Protein AF-A0AA95NAZ3-F1 (afdb_monomer_lite)

Secondary structure (DSSP, 8-state):
---------TTTTTTSHHHHHHHHHTT--S-HHHHHHHHHHHHHH-SSHHHHHHHHHHHHHHHHTS-THHHHHHHHHHHHHHHT--TTSSS----HHHHH-HHHHHHHHHHHHHHHTTTS-HHHHHHHHHHHHHHHT--HHHHHHHHHHHHHHHHHH--HHHHHHHHHHHHHHHHHTT--HHHHTTGGGG-SSS---------TT-STT-----------HHHHHHHHHHHHHHHGGGSS---

Structure (mmCIF, N/CA/C/O backbone):
data_AF-A0AA95NAZ3-F1
#
_entry.id   AF-A0AA95NAZ3-F1
#
loop_
_atom_site.group_PDB
_atom_site.id
_atom_site.type_symbol
_atom_site.label_atom_id
_atom_site.label_alt_id
_atom_site.label_comp_id
_atom_site.label_asym_id
_atom_site.label_entity_id
_atom_site.label_seq_id
_atom_site.pdbx_PDB_ins_code
_atom_site.Cartn_x
_atom_site.Cartn_y
_atom_site.Cartn_z
_atom_site.occupancy
_atom_site.B_iso_or_equiv
_atom_site.auth_seq_id
_atom_site.auth_comp_id
_atom_site.auth_asym_id
_atom_site.auth_atom_id
_atom_site.pdbx_PDB_model_num
ATOM 1 N N . MET A 1 1 ? -20.095 -27.741 -18.774 1.00 31.64 1 MET A N 1
ATOM 2 C CA . MET A 1 1 ? -19.383 -26.748 -19.605 1.00 31.64 1 MET A CA 1
ATOM 3 C C . MET A 1 1 ? -18.490 -25.936 -18.687 1.00 31.64 1 MET A C 1
ATOM 5 O O . MET A 1 1 ? -18.997 -25.237 -17.825 1.00 31.64 1 MET A O 1
ATOM 9 N N . VAL A 1 2 ? -17.178 -26.139 -18.786 1.00 31.22 2 VAL A N 1
ATOM 10 C CA . VAL A 1 2 ? -16.170 -25.442 -17.980 1.00 31.22 2 VAL A CA 1
ATOM 11 C C . VAL A 1 2 ? -15.849 -24.142 -18.704 1.00 31.22 2 VAL A C 1
ATOM 13 O O . VAL A 1 2 ? -15.163 -24.168 -19.723 1.00 31.22 2 VAL A O 1
ATOM 16 N N . THR A 1 3 ? -16.365 -23.014 -18.220 1.00 32.09 3 THR A N 1
ATOM 17 C CA . THR A 1 3 ? -15.834 -21.714 -18.631 1.00 32.09 3 THR A CA 1
ATOM 18 C C . THR A 1 3 ? -14.459 -21.601 -18.000 1.00 32.09 3 THR A C 1
ATOM 20 O O . THR A 1 3 ? -14.316 -21.616 -16.778 1.00 32.09 3 THR A O 1
ATOM 23 N N . ALA A 1 4 ? -13.443 -21.589 -18.855 1.00 34.22 4 ALA A N 1
ATOM 24 C CA . ALA A 1 4 ? -12.075 -21.332 -18.476 1.00 34.22 4 ALA A CA 1
ATOM 25 C C . ALA A 1 4 ? -12.021 -20.109 -17.551 1.00 34.22 4 ALA A C 1
ATOM 27 O O . ALA A 1 4 ? -12.539 -19.046 -17.896 1.00 34.22 4 ALA A O 1
ATOM 28 N N . ILE A 1 5 ? -11.305 -20.233 -16.431 1.00 45.09 5 ILE A N 1
ATOM 29 C CA . ILE A 1 5 ? -10.573 -19.105 -15.844 1.00 45.09 5 ILE A CA 1
ATOM 30 C C . ILE A 1 5 ? -9.470 -18.792 -16.865 1.00 45.09 5 ILE A C 1
ATOM 32 O O . ILE A 1 5 ? -8.297 -19.113 -16.700 1.00 45.09 5 ILE A O 1
ATOM 36 N N . GLY A 1 6 ? -9.894 -18.308 -18.030 1.00 32.28 6 GLY A N 1
ATOM 37 C CA . GLY A 1 6 ? -9.019 -17.713 -19.002 1.00 32.28 6 GLY A CA 1
ATOM 38 C C . GLY A 1 6 ? -8.509 -16.467 -18.325 1.00 32.28 6 GLY A C 1
ATOM 39 O O . GLY A 1 6 ? -9.318 -15.660 -17.878 1.00 32.28 6 GLY A O 1
ATOM 40 N N . LEU A 1 7 ? -7.188 -16.387 -18.178 1.00 40.12 7 LEU A N 1
ATOM 41 C CA . LEU A 1 7 ? -6.411 -15.214 -18.548 1.00 40.12 7 LEU A CA 1
ATOM 42 C C . LEU A 1 7 ? -7.294 -13.958 -18.663 1.00 40.12 7 LEU A C 1
ATOM 44 O O . LEU A 1 7 ? -7.572 -13.490 -19.766 1.00 40.12 7 LEU A O 1
ATOM 48 N N . MET A 1 8 ? -7.793 -13.453 -17.531 1.00 42.72 8 MET A N 1
ATOM 49 C CA . MET A 1 8 ? -8.417 -12.141 -17.482 1.00 42.72 8 MET A CA 1
ATOM 50 C C . MET A 1 8 ? -7.235 -11.204 -17.644 1.00 42.72 8 MET A C 1
ATOM 52 O O . MET A 1 8 ? -6.523 -10.891 -16.690 1.00 42.72 8 MET A O 1
ATOM 56 N N . ALA A 1 9 ? -6.936 -10.938 -18.915 1.00 42.00 9 ALA A N 1
ATOM 57 C CA . ALA A 1 9 ? -5.880 -10.074 -19.378 1.00 42.00 9 ALA A CA 1
ATOM 58 C C . ALA A 1 9 ? -5.870 -8.813 -18.517 1.00 42.00 9 ALA A C 1
ATOM 60 O O . ALA A 1 9 ? -6.929 -8.299 -18.151 1.00 42.00 9 ALA A O 1
ATOM 61 N N . GLY A 1 10 ? -4.672 -8.330 -18.192 1.00 47.34 10 GLY A N 1
ATOM 62 C CA . GLY A 1 10 ? -4.424 -7.244 -17.246 1.00 47.34 10 GLY A CA 1
ATOM 63 C C . GLY A 1 10 ? -5.029 -5.878 -17.595 1.00 47.34 10 GLY A C 1
ATOM 64 O O . GLY A 1 10 ? -4.573 -4.871 -17.074 1.00 47.34 10 GLY A O 1
ATOM 65 N N . THR A 1 11 ? -6.018 -5.824 -18.484 1.00 49.19 11 THR A N 1
ATOM 66 C CA . THR A 1 11 ? -6.669 -4.638 -19.034 1.00 49.19 11 THR A CA 1
ATOM 67 C C . THR A 1 11 ? -8.019 -4.321 -18.380 1.00 49.19 11 THR A C 1
ATOM 69 O O . THR A 1 11 ? -8.487 -3.193 -18.506 1.00 49.19 11 THR A O 1
ATOM 72 N N . SER A 1 12 ? -8.666 -5.260 -17.675 1.00 58.16 12 SER A N 1
ATOM 73 C CA . SER A 1 12 ? -10.023 -5.050 -17.131 1.00 58.16 12 SER A CA 1
ATOM 74 C C . SER A 1 12 ? -10.063 -4.268 -15.811 1.00 58.16 12 SER A C 1
ATOM 76 O O . SER A 1 12 ? -10.932 -3.419 -15.633 1.00 58.16 12 SER A O 1
ATOM 78 N N . PHE A 1 13 ? -9.105 -4.469 -14.905 1.00 65.62 13 PHE A N 1
ATOM 79 C CA . PHE A 1 13 ? -9.108 -3.799 -13.594 1.00 65.62 13 PHE A CA 1
ATOM 80 C C . PHE A 1 13 ? -8.514 -2.387 -13.624 1.00 65.62 13 PHE A C 1
ATOM 82 O O . PHE A 1 13 ? -8.967 -1.532 -12.872 1.00 65.62 13 PHE A O 1
ATOM 89 N N . MET A 1 14 ? -7.538 -2.090 -14.492 1.00 73.88 14 MET A N 1
ATOM 90 C CA . MET A 1 14 ? -7.022 -0.716 -14.645 1.00 73.88 14 MET A CA 1
ATOM 91 C C . MET A 1 14 ? -8.064 0.204 -15.283 1.00 73.88 14 MET A C 1
ATOM 93 O O . MET A 1 14 ? -8.027 1.411 -15.083 1.00 73.88 14 MET A O 1
ATOM 97 N N . ALA A 1 15 ? -9.042 -0.363 -15.995 1.00 73.12 15 ALA A N 1
ATOM 98 C CA . ALA A 1 15 ? -10.171 0.386 -16.531 1.00 73.12 15 ALA A CA 1
ATOM 99 C C . ALA A 1 15 ? -11.180 0.833 -15.453 1.00 73.12 15 ALA A C 1
ATOM 101 O O . ALA A 1 15 ? -11.990 1.725 -15.725 1.00 73.12 15 ALA A O 1
ATOM 102 N N . SER A 1 16 ? -11.132 0.246 -14.249 1.00 76.50 16 SER A N 1
ATOM 103 C CA . SER A 1 16 ? -11.975 0.633 -13.112 1.00 76.50 16 SER A CA 1
ATOM 104 C C . SER A 1 16 ? -11.683 2.059 -12.628 1.00 76.50 16 SER A C 1
ATOM 106 O O . SER A 1 16 ? -10.629 2.631 -12.912 1.00 76.50 16 SER A O 1
ATOM 108 N N . ALA A 1 17 ? -12.604 2.643 -11.858 1.00 77.69 17 ALA A N 1
ATOM 109 C CA . ALA A 1 17 ? -12.408 3.975 -11.283 1.00 77.69 17 ALA A CA 1
ATOM 110 C C . ALA A 1 17 ? -11.168 4.037 -10.371 1.00 77.69 17 ALA A C 1
ATOM 112 O O . ALA A 1 17 ? -10.365 4.961 -10.494 1.00 77.69 17 ALA A O 1
ATOM 113 N N . MET A 1 18 ? -10.972 3.026 -9.518 1.00 82.31 18 MET A N 1
ATOM 114 C CA . MET A 1 18 ? -9.814 2.952 -8.622 1.00 82.31 18 MET A CA 1
ATOM 115 C C . MET A 1 18 ? -8.517 2.668 -9.390 1.00 82.31 18 MET A C 1
ATOM 117 O O . MET A 1 18 ? -7.492 3.282 -9.105 1.00 82.31 18 MET A O 1
ATOM 121 N N . GLY A 1 19 ? -8.560 1.796 -10.401 1.00 80.44 19 GLY A N 1
ATOM 122 C CA . GLY A 1 19 ? -7.429 1.535 -11.293 1.00 80.44 19 GLY A CA 1
ATOM 123 C C . GLY A 1 19 ? -6.951 2.803 -12.002 1.00 80.44 19 GLY A C 1
ATOM 124 O O . GLY A 1 19 ? -5.770 3.138 -11.935 1.00 80.44 19 GLY A O 1
ATOM 125 N N . LYS A 1 20 ? -7.880 3.580 -12.572 1.00 79.56 20 LYS A N 1
ATOM 126 C CA . LYS A 1 20 ? -7.583 4.881 -13.191 1.00 79.56 20 LYS A CA 1
ATOM 127 C C . LYS A 1 20 ? -7.059 5.906 -12.190 1.00 79.56 20 LYS A C 1
ATOM 129 O O . LYS A 1 20 ? -6.151 6.661 -12.523 1.00 79.56 20 LYS A O 1
ATOM 134 N N . ALA A 1 21 ? -7.597 5.934 -10.971 1.00 79.38 21 ALA A N 1
ATOM 135 C CA . ALA A 1 21 ? -7.099 6.813 -9.916 1.00 79.38 21 ALA A CA 1
ATOM 136 C C . ALA A 1 21 ? -5.650 6.478 -9.536 1.00 79.38 21 ALA A C 1
ATOM 138 O O . ALA A 1 21 ? -4.833 7.381 -9.383 1.00 79.38 21 ALA A O 1
ATOM 139 N N . ILE A 1 22 ? -5.307 5.189 -9.454 1.00 80.94 22 ILE A N 1
ATOM 140 C CA . ILE A 1 22 ? -3.935 4.733 -9.208 1.00 80.94 22 ILE A CA 1
ATOM 141 C C . ILE A 1 22 ? -3.027 5.089 -10.391 1.00 80.94 22 ILE A C 1
ATOM 143 O O . ILE A 1 22 ? -1.940 5.617 -10.176 1.00 80.94 22 ILE A O 1
ATOM 147 N N . GLN A 1 23 ? -3.470 4.878 -11.634 1.00 80.12 23 GLN A N 1
ATOM 148 C CA . GLN A 1 23 ? -2.713 5.298 -12.818 1.00 80.12 23 GLN A CA 1
ATOM 149 C C . GLN A 1 23 ? -2.441 6.806 -12.814 1.00 80.12 23 GLN A C 1
ATOM 151 O O . GLN A 1 23 ? -1.310 7.224 -13.049 1.00 80.12 23 GLN A O 1
ATOM 156 N N . ALA A 1 24 ? -3.450 7.617 -12.495 1.00 77.94 24 ALA A N 1
ATOM 157 C CA . ALA A 1 24 ? -3.313 9.065 -12.401 1.00 77.94 24 ALA A CA 1
ATOM 158 C C . ALA A 1 24 ? -2.361 9.482 -11.270 1.00 77.94 24 ALA A C 1
ATOM 160 O O . ALA A 1 24 ? -1.497 10.327 -11.484 1.00 77.94 24 ALA A O 1
ATOM 161 N N . LEU A 1 25 ? -2.469 8.853 -10.094 1.00 76.50 25 LEU A N 1
ATOM 162 C CA . LEU A 1 25 ? -1.608 9.120 -8.938 1.00 76.50 25 LEU A CA 1
ATOM 163 C C . LEU A 1 25 ? -0.125 8.867 -9.247 1.00 76.50 25 LEU A C 1
ATOM 165 O O . LEU A 1 25 ? 0.739 9.582 -8.748 1.00 76.50 25 LEU A O 1
ATOM 169 N N . TYR A 1 26 ? 0.151 7.861 -10.075 1.00 77.00 26 TYR A N 1
ATOM 170 C CA . TYR A 1 26 ? 1.497 7.426 -10.443 1.00 77.00 26 TYR A CA 1
ATOM 171 C C . TYR A 1 26 ? 1.999 7.996 -11.779 1.00 77.00 26 TYR A C 1
ATOM 173 O O . TYR A 1 26 ? 3.119 7.691 -12.183 1.00 77.00 26 TYR A O 1
ATOM 181 N N . GLY A 1 27 ? 1.197 8.812 -12.473 1.00 76.12 27 GLY A N 1
ATOM 182 C CA . GLY A 1 27 ? 1.567 9.378 -13.774 1.00 76.12 27 GLY A CA 1
ATOM 183 C C . GLY A 1 27 ? 1.714 8.332 -14.886 1.00 76.12 27 GLY A C 1
ATOM 184 O O . GLY A 1 27 ? 2.540 8.489 -15.785 1.00 76.12 27 GLY A O 1
ATOM 185 N N . VAL A 1 28 ? 0.938 7.247 -14.833 1.00 81.06 28 VAL A N 1
ATOM 186 C CA . VAL A 1 28 ? 0.999 6.160 -15.817 1.00 81.06 28 VAL A CA 1
ATOM 187 C C . VAL A 1 28 ? 0.399 6.630 -17.144 1.00 81.06 28 VAL A C 1
ATOM 189 O O . VAL A 1 28 ? -0.816 6.707 -17.296 1.00 81.06 28 VAL A O 1
ATOM 192 N N . ALA A 1 29 ? 1.260 6.930 -18.118 1.00 69.31 29 ALA A N 1
ATOM 193 C CA . ALA A 1 29 ? 0.865 7.407 -19.449 1.00 69.31 29 ALA A CA 1
ATOM 194 C C . ALA A 1 29 ? 0.709 6.287 -20.504 1.00 69.31 29 ALA A C 1
ATOM 196 O O . ALA A 1 29 ? 0.511 6.575 -21.682 1.00 69.31 29 ALA A O 1
ATOM 197 N N . GLY A 1 30 ? 0.816 5.015 -20.106 1.00 75.75 30 GLY A N 1
ATOM 198 C CA . GLY A 1 30 ? 0.824 3.870 -21.019 1.00 75.75 30 GLY A CA 1
ATOM 199 C C . GLY A 1 30 ? 0.361 2.575 -20.357 1.00 75.75 30 GLY A C 1
ATOM 200 O O . GLY A 1 30 ? -0.537 2.584 -19.514 1.00 75.75 30 GLY A O 1
ATOM 201 N N . ASP A 1 31 ? 0.968 1.456 -20.746 1.00 83.75 31 ASP A N 1
ATOM 202 C CA . ASP A 1 31 ? 0.621 0.150 -20.195 1.00 83.75 31 ASP A CA 1
ATOM 203 C C . ASP A 1 31 ? 0.983 0.058 -18.701 1.00 83.75 31 ASP A C 1
ATOM 205 O O . ASP A 1 31 ? 2.122 0.294 -18.286 1.00 83.75 31 ASP A O 1
ATOM 209 N N . ALA A 1 32 ? -0.016 -0.261 -17.875 1.00 80.81 32 ALA A N 1
ATOM 210 C CA . ALA A 1 32 ? 0.148 -0.314 -16.427 1.00 80.81 32 ALA A CA 1
ATOM 211 C C . ALA A 1 32 ? 1.035 -1.482 -15.985 1.00 80.81 32 ALA A C 1
ATOM 213 O O . ALA A 1 32 ? 1.789 -1.337 -15.023 1.00 80.81 32 ALA A O 1
ATOM 214 N N . ASN A 1 33 ? 0.970 -2.622 -16.677 1.00 84.00 33 ASN A N 1
ATOM 215 C CA . ASN A 1 33 ? 1.823 -3.762 -16.372 1.00 84.00 33 ASN A CA 1
ATOM 216 C C . ASN A 1 33 ? 3.289 -3.382 -16.587 1.00 84.00 33 ASN A C 1
ATOM 218 O O . ASN A 1 33 ? 4.103 -3.570 -15.686 1.00 84.00 33 ASN A O 1
ATOM 222 N N . ASP A 1 34 ? 3.622 -2.798 -17.734 1.00 86.31 34 ASP A N 1
ATOM 223 C CA . ASP A 1 34 ? 4.988 -2.378 -18.045 1.00 86.31 34 ASP A CA 1
ATOM 224 C C . ASP A 1 34 ? 5.482 -1.307 -17.073 1.00 86.31 34 ASP A C 1
ATOM 226 O O . ASP A 1 34 ? 6.604 -1.405 -16.567 1.00 86.31 34 ASP A O 1
ATOM 230 N N . PHE A 1 35 ? 4.622 -0.338 -16.741 1.00 87.94 35 PHE A N 1
ATOM 231 C CA . PHE A 1 35 ? 4.931 0.675 -15.739 1.00 87.94 35 PHE A CA 1
ATOM 232 C C . PHE A 1 35 ? 5.255 0.047 -14.382 1.00 87.94 35 PHE A C 1
ATOM 234 O O . PHE A 1 35 ? 6.350 0.259 -13.871 1.00 87.94 35 PHE A O 1
ATOM 241 N N . PHE A 1 36 ? 4.352 -0.751 -13.800 1.00 86.81 36 PHE A N 1
ATOM 242 C CA . PHE A 1 36 ? 4.567 -1.316 -12.465 1.00 86.81 36 PHE A CA 1
ATOM 243 C C . PHE A 1 36 ? 5.719 -2.325 -12.438 1.00 86.81 36 PHE A C 1
ATOM 245 O O . PHE A 1 36 ? 6.427 -2.424 -11.437 1.00 86.81 36 PHE A O 1
ATOM 252 N N . ASN A 1 37 ? 5.969 -3.030 -13.542 1.00 88.62 37 ASN A N 1
ATOM 253 C CA . ASN A 1 37 ? 7.120 -3.919 -13.668 1.00 88.62 37 ASN A CA 1
ATOM 254 C C . ASN A 1 37 ? 8.434 -3.145 -13.641 1.00 88.62 37 ASN A C 1
ATOM 256 O O . ASN A 1 37 ? 9.334 -3.496 -12.876 1.00 88.62 37 ASN A O 1
ATOM 260 N N . LYS A 1 38 ? 8.531 -2.083 -14.447 1.00 89.62 38 LYS A N 1
ATOM 261 C CA . LYS A 1 38 ? 9.691 -1.193 -14.463 1.00 89.62 38 LYS A CA 1
ATOM 262 C C . LYS A 1 38 ? 9.869 -0.505 -13.113 1.00 89.62 38 LYS A C 1
ATOM 264 O O . LYS A 1 38 ? 10.966 -0.518 -12.574 1.00 89.62 38 LYS A O 1
ATOM 269 N N . HIS A 1 39 ? 8.786 0.002 -12.537 1.00 89.56 39 HIS A N 1
ATOM 270 C CA . HIS A 1 39 ? 8.761 0.663 -11.236 1.00 89.56 39 HIS A CA 1
ATOM 271 C C . HIS A 1 39 ? 9.318 -0.233 -10.121 1.00 89.56 39 HIS A C 1
ATOM 273 O O . HIS A 1 39 ? 10.223 0.166 -9.394 1.00 89.56 39 HIS A O 1
ATOM 279 N N . ILE A 1 40 ? 8.853 -1.483 -10.021 1.00 91.06 40 ILE A N 1
ATOM 280 C CA . ILE A 1 40 ? 9.366 -2.448 -9.032 1.00 91.06 40 ILE A CA 1
ATOM 281 C C . ILE A 1 40 ? 10.833 -2.801 -9.313 1.00 91.06 40 ILE A C 1
ATOM 283 O O . ILE A 1 40 ? 11.629 -2.911 -8.378 1.00 91.06 40 ILE A O 1
ATOM 287 N N . ALA A 1 41 ? 11.213 -2.961 -10.584 1.00 92.00 41 ALA A N 1
ATOM 288 C CA . ALA A 1 41 ? 12.601 -3.225 -10.955 1.00 92.00 41 ALA A CA 1
ATOM 289 C C . ALA A 1 41 ? 13.529 -2.066 -10.547 1.00 92.00 41 ALA A C 1
ATOM 291 O O . ALA A 1 41 ? 14.572 -2.311 -9.945 1.00 92.00 41 ALA A O 1
ATOM 292 N N . GLU A 1 42 ? 13.122 -0.819 -10.789 1.00 92.06 42 GLU A N 1
ATOM 293 C CA . GLU A 1 42 ? 13.855 0.384 -10.382 1.00 92.06 42 GLU A CA 1
ATOM 294 C C . GLU A 1 42 ? 14.012 0.453 -8.862 1.00 92.06 42 GLU A C 1
ATOM 296 O O . GLU A 1 42 ? 15.129 0.643 -8.374 1.00 92.06 42 GLU A O 1
ATOM 301 N N . MET A 1 43 ? 12.934 0.198 -8.108 1.00 92.19 43 MET A N 1
ATOM 302 C CA . MET A 1 43 ? 12.984 0.149 -6.644 1.00 92.19 43 MET A CA 1
ATOM 303 C C . MET A 1 43 ? 14.050 -0.833 -6.153 1.00 92.19 43 MET A C 1
ATOM 305 O O . MET A 1 43 ? 14.879 -0.471 -5.324 1.00 92.19 43 MET A O 1
ATOM 309 N N . LYS A 1 44 ? 14.097 -2.048 -6.710 1.00 93.75 44 LYS A N 1
ATOM 310 C CA . LYS A 1 44 ? 15.087 -3.069 -6.330 1.00 93.75 44 LYS A CA 1
ATOM 311 C C . LYS A 1 44 ? 16.537 -2.698 -6.657 1.00 93.75 44 LYS A C 1
ATOM 313 O O . LYS A 1 44 ? 17.447 -3.255 -6.053 1.00 93.75 44 LYS A O 1
ATOM 318 N N . THR A 1 45 ? 16.762 -1.821 -7.632 1.00 93.00 45 THR A N 1
ATOM 319 C CA . THR A 1 45 ? 18.111 -1.358 -8.014 1.00 93.00 45 THR A CA 1
ATOM 320 C C . THR A 1 45 ? 18.561 -0.111 -7.255 1.00 93.00 45 THR A C 1
ATOM 322 O O . THR A 1 45 ? 19.689 0.345 -7.432 1.00 93.00 45 THR A O 1
ATOM 325 N N . SER A 1 46 ? 17.691 0.447 -6.411 1.00 90.38 46 SER A N 1
ATOM 326 C CA . SER A 1 46 ? 17.991 1.622 -5.600 1.00 90.38 46 SER A CA 1
ATOM 327 C C . SER A 1 46 ? 19.148 1.368 -4.631 1.00 90.38 46 SER A C 1
ATOM 329 O O . SER A 1 46 ? 19.227 0.325 -3.986 1.00 90.38 46 SER A O 1
ATOM 331 N N . SER A 1 47 ? 20.015 2.367 -4.465 1.00 88.25 47 SER A N 1
ATOM 332 C CA . SER A 1 47 ? 21.055 2.372 -3.431 1.00 88.25 47 SER A CA 1
ATOM 333 C C . SER A 1 47 ? 20.508 2.670 -2.031 1.00 88.25 47 SER A C 1
ATOM 335 O O . SER A 1 47 ? 21.184 2.389 -1.044 1.00 88.25 47 SER A O 1
ATOM 337 N N . ASN A 1 48 ? 19.292 3.223 -1.926 1.00 86.19 48 ASN A N 1
ATOM 338 C CA . ASN A 1 48 ? 18.598 3.386 -0.651 1.00 86.19 48 ASN A CA 1
ATOM 339 C C . ASN A 1 48 ? 18.017 2.024 -0.197 1.00 86.19 48 ASN A C 1
ATOM 341 O O . ASN A 1 48 ? 17.141 1.493 -0.894 1.00 86.19 48 ASN A O 1
ATOM 345 N N . PRO A 1 49 ? 18.438 1.481 0.966 1.00 85.81 49 PRO A N 1
ATOM 346 C CA . PRO A 1 49 ? 18.001 0.168 1.443 1.00 85.81 49 PRO A CA 1
ATOM 347 C C . PRO A 1 49 ? 16.493 0.054 1.687 1.00 85.81 49 PRO A C 1
ATOM 349 O O . PRO A 1 49 ? 15.914 -0.999 1.445 1.00 85.81 49 PRO A O 1
ATOM 352 N N . MET A 1 50 ? 15.829 1.118 2.142 1.00 89.12 50 MET A N 1
ATOM 353 C CA . MET A 1 50 ? 14.382 1.105 2.366 1.00 89.12 50 MET A CA 1
ATOM 354 C C . MET A 1 50 ? 13.604 0.938 1.057 1.00 89.12 50 MET A C 1
ATOM 356 O O . MET A 1 50 ? 12.701 0.099 0.977 1.00 89.12 50 MET A O 1
ATOM 360 N N . ILE A 1 51 ? 14.002 1.665 0.011 1.00 89.81 51 ILE A N 1
ATOM 361 C CA . ILE A 1 51 ? 13.400 1.548 -1.324 1.00 89.81 51 ILE A CA 1
ATOM 362 C C . ILE A 1 51 ? 13.656 0.152 -1.905 1.00 89.81 51 ILE A C 1
ATOM 364 O O . ILE A 1 51 ? 12.732 -0.494 -2.401 1.00 89.81 51 ILE A O 1
ATOM 368 N N . GLU A 1 52 ? 14.893 -0.333 -1.797 1.00 92.94 52 GLU A N 1
ATOM 369 C CA . GLU A 1 52 ? 15.315 -1.639 -2.306 1.00 92.94 52 GLU A CA 1
ATOM 370 C C . GLU A 1 52 ? 14.535 -2.791 -1.668 1.00 92.94 52 GLU A C 1
ATOM 372 O O . GLU A 1 52 ? 13.973 -3.639 -2.370 1.00 92.94 52 GLU A O 1
ATOM 377 N N . ARG A 1 53 ? 14.417 -2.787 -0.337 1.00 90.06 53 ARG A N 1
ATOM 378 C CA . ARG A 1 53 ? 13.677 -3.815 0.406 1.00 90.06 53 ARG A CA 1
ATOM 379 C C . ARG A 1 53 ? 12.181 -3.742 0.166 1.00 90.06 53 ARG A C 1
ATOM 381 O O . ARG A 1 53 ? 11.564 -4.786 -0.031 1.00 90.06 53 ARG A O 1
ATOM 388 N N . THR A 1 54 ? 11.610 -2.541 0.087 1.00 90.25 54 THR A N 1
ATOM 389 C CA . THR A 1 54 ? 10.210 -2.374 -0.326 1.00 90.25 54 THR A CA 1
ATOM 390 C C . THR A 1 54 ? 9.989 -2.958 -1.724 1.00 90.25 54 THR A C 1
ATOM 392 O O . THR A 1 54 ? 9.030 -3.698 -1.936 1.00 90.25 54 THR A O 1
ATOM 395 N N . GLY A 1 55 ? 10.902 -2.699 -2.667 1.00 90.44 55 GLY A N 1
ATOM 396 C CA . GLY A 1 55 ? 10.850 -3.262 -4.017 1.00 90.44 55 GLY A CA 1
ATOM 397 C C . GLY A 1 55 ? 10.835 -4.791 -4.009 1.00 90.44 55 GLY A C 1
ATOM 398 O O . GLY A 1 55 ? 10.032 -5.402 -4.712 1.00 90.44 55 GLY A O 1
ATOM 399 N N . ARG A 1 56 ? 11.651 -5.423 -3.156 1.00 91.56 56 ARG A N 1
ATOM 400 C CA . ARG A 1 56 ? 11.636 -6.886 -2.976 1.00 91.56 56 ARG A CA 1
ATOM 401 C C . ARG A 1 56 ? 10.332 -7.408 -2.379 1.00 91.56 56 ARG A C 1
ATOM 403 O O . ARG A 1 56 ? 9.862 -8.452 -2.819 1.00 91.56 56 ARG A O 1
ATOM 410 N N . VAL A 1 57 ? 9.730 -6.704 -1.419 1.00 91.38 57 VAL A N 1
ATOM 411 C CA . VAL A 1 57 ? 8.426 -7.097 -0.852 1.00 91.38 57 VAL A CA 1
ATOM 412 C C . VAL A 1 57 ? 7.326 -7.030 -1.918 1.00 91.38 57 VAL A C 1
ATOM 414 O O . VAL A 1 57 ? 6.535 -7.963 -2.053 1.00 91.38 57 VAL A O 1
ATOM 417 N N . LEU A 1 58 ? 7.291 -5.961 -2.721 1.00 90.56 58 LEU A N 1
ATOM 418 C CA . LEU A 1 58 ? 6.313 -5.813 -3.805 1.00 90.56 58 LEU A CA 1
ATOM 419 C C . LEU A 1 58 ? 6.516 -6.848 -4.916 1.00 90.56 58 LEU A C 1
ATOM 421 O O . LEU A 1 58 ? 5.537 -7.363 -5.458 1.00 90.56 58 LEU A O 1
ATOM 425 N N . GLU A 1 59 ? 7.766 -7.183 -5.233 1.00 90.50 59 GLU A N 1
ATOM 426 C CA . GLU A 1 59 ? 8.096 -8.260 -6.165 1.00 90.50 59 GLU A CA 1
ATOM 427 C C . GLU A 1 59 ? 7.654 -9.630 -5.637 1.00 90.50 59 GLU A C 1
ATOM 429 O O . GLU A 1 59 ? 7.042 -10.413 -6.367 1.00 90.50 59 GLU A O 1
ATOM 434 N N . ALA A 1 60 ? 7.924 -9.913 -4.363 1.00 86.88 60 ALA A N 1
ATOM 435 C CA . ALA A 1 60 ? 7.478 -11.137 -3.720 1.00 86.88 60 ALA A CA 1
ATOM 436 C C . ALA A 1 60 ? 5.950 -11.248 -3.780 1.00 86.88 60 ALA A C 1
ATOM 438 O O . ALA A 1 60 ? 5.428 -12.300 -4.136 1.00 86.88 60 ALA A O 1
ATOM 439 N N . ALA A 1 61 ? 5.217 -10.156 -3.530 1.00 86.06 61 ALA A N 1
ATOM 440 C CA . ALA A 1 61 ? 3.761 -10.135 -3.668 1.00 86.06 61 ALA A CA 1
ATOM 441 C C . ALA A 1 61 ? 3.322 -10.412 -5.111 1.00 86.06 61 ALA A C 1
ATOM 443 O O . ALA A 1 61 ? 2.374 -11.171 -5.342 1.00 86.06 61 ALA A O 1
ATOM 444 N N . LYS A 1 62 ? 4.020 -9.822 -6.089 1.00 84.19 62 LYS A N 1
ATOM 445 C CA . LYS A 1 62 ? 3.767 -10.013 -7.522 1.00 84.19 62 LYS A CA 1
ATOM 446 C C . LYS A 1 62 ? 3.837 -11.484 -7.932 1.00 84.19 62 LYS A C 1
ATOM 448 O O . LYS A 1 62 ? 2.953 -11.972 -8.640 1.00 84.19 62 LYS A O 1
ATOM 453 N N . PHE A 1 63 ? 4.867 -12.195 -7.484 1.00 81.75 63 PHE A N 1
ATOM 454 C CA . PHE A 1 63 ? 5.060 -13.600 -7.844 1.00 81.75 63 PHE A CA 1
ATOM 455 C C . PHE A 1 63 ? 4.318 -14.572 -6.922 1.00 81.75 63 PHE A C 1
ATOM 457 O O . PHE A 1 63 ? 3.820 -15.590 -7.396 1.00 81.75 63 PHE A O 1
ATOM 464 N N . GLY A 1 64 ? 4.183 -14.250 -5.636 1.00 76.38 64 GLY A N 1
ATOM 465 C CA . GLY A 1 64 ? 3.646 -15.145 -4.608 1.00 76.38 64 GLY A CA 1
ATOM 466 C C . GLY A 1 64 ? 2.195 -15.568 -4.836 1.00 76.38 64 GLY A C 1
ATOM 467 O O . GLY A 1 64 ? 1.822 -16.676 -4.461 1.00 76.38 64 GLY A O 1
ATOM 468 N N . PHE A 1 65 ? 1.400 -14.723 -5.501 1.00 71.56 65 PHE A N 1
ATOM 469 C CA . PHE A 1 65 ? -0.004 -15.002 -5.818 1.00 71.56 65 PHE A CA 1
ATOM 470 C C . PHE A 1 65 ? -0.257 -15.338 -7.298 1.00 71.56 65 PHE A C 1
ATOM 472 O O . PHE A 1 65 ? -1.397 -15.549 -7.698 1.00 71.56 65 PHE A O 1
ATOM 479 N N . GLY A 1 66 ? 0.768 -15.332 -8.157 1.00 74.38 66 GLY A N 1
ATOM 480 C CA . GLY A 1 66 ? 0.577 -15.529 -9.602 1.00 74.38 66 GLY A CA 1
ATOM 481 C C . GLY A 1 66 ? -0.308 -14.470 -10.283 1.00 74.38 66 GLY A C 1
ATOM 482 O O . GLY A 1 66 ? -0.704 -14.653 -11.430 1.00 74.38 66 GLY A O 1
ATOM 483 N N . LEU A 1 67 ? -0.611 -13.361 -9.597 1.00 74.50 67 LEU A N 1
ATOM 484 C CA . LEU A 1 67 ? -1.438 -12.261 -10.106 1.00 74.50 67 LEU A CA 1
ATOM 485 C C . LEU A 1 67 ? -0.624 -11.228 -10.897 1.00 74.50 67 LEU A C 1
ATOM 487 O O . LEU A 1 67 ? -1.182 -10.297 -11.476 1.00 74.50 67 LEU A O 1
ATOM 491 N N . GLY A 1 68 ? 0.703 -11.356 -10.920 1.00 83.75 68 GLY A N 1
ATOM 492 C CA . GLY A 1 68 ? 1.559 -10.380 -11.575 1.00 83.75 68 GLY A CA 1
ATOM 493 C C . GLY A 1 68 ? 1.524 -9.040 -10.838 1.00 83.75 68 GLY A C 1
ATOM 494 O O . GLY A 1 68 ? 1.469 -8.990 -9.614 1.00 83.75 68 GLY A O 1
ATOM 495 N N . TYR A 1 69 ? 1.557 -7.935 -11.579 1.00 82.62 69 TYR A N 1
ATOM 496 C CA . TYR A 1 69 ? 1.598 -6.588 -10.997 1.00 82.62 69 TYR A CA 1
ATOM 497 C C . TYR A 1 69 ? 0.353 -6.223 -10.165 1.00 82.62 69 TYR A C 1
ATOM 499 O O . TYR A 1 69 ? 0.370 -5.253 -9.408 1.00 82.62 69 TYR A O 1
ATOM 507 N N . MET A 1 70 ? -0.717 -7.014 -10.269 1.00 82.75 70 MET A N 1
ATOM 508 C CA . MET A 1 70 ? -1.972 -6.770 -9.570 1.00 82.75 70 MET A CA 1
ATOM 509 C C . MET A 1 70 ? -1.869 -6.802 -8.060 1.00 82.75 70 MET A C 1
ATOM 511 O O . MET A 1 70 ? -2.446 -5.950 -7.392 1.00 82.75 70 MET A O 1
ATOM 515 N N . SER A 1 71 ? -1.131 -7.751 -7.496 1.00 86.25 71 SER A N 1
ATOM 516 C CA . SER A 1 71 ? -0.943 -7.776 -6.047 1.00 86.25 71 SER A CA 1
ATOM 517 C C . SER A 1 71 ? -0.176 -6.541 -5.571 1.00 86.25 71 SER A C 1
ATOM 519 O O . SER A 1 71 ? -0.495 -6.003 -4.517 1.00 86.25 71 SER A O 1
ATOM 521 N N . SER A 1 72 ? 0.756 -6.014 -6.371 1.00 86.88 72 SER A N 1
ATOM 522 C CA . SER A 1 72 ? 1.428 -4.744 -6.074 1.00 86.88 72 SER A CA 1
ATOM 523 C C . SER A 1 72 ? 0.452 -3.561 -6.122 1.00 86.88 72 SER A C 1
ATOM 525 O O . SER A 1 72 ? 0.492 -2.704 -5.243 1.00 86.88 72 SER A O 1
ATOM 527 N N . VAL A 1 73 ? -0.474 -3.540 -7.086 1.00 87.25 73 VAL A N 1
ATOM 528 C CA . VAL A 1 73 ? -1.551 -2.535 -7.165 1.00 87.25 73 VAL A CA 1
ATOM 529 C C . VAL A 1 73 ? -2.484 -2.620 -5.959 1.00 87.25 73 VAL A C 1
ATOM 531 O O . VAL A 1 73 ? -2.834 -1.585 -5.404 1.00 87.25 73 VAL A O 1
ATOM 534 N N . VAL A 1 74 ? -2.856 -3.823 -5.514 1.00 90.44 74 VAL A N 1
ATOM 535 C CA . VAL A 1 74 ? -3.669 -4.025 -4.302 1.00 90.44 74 VAL A CA 1
ATOM 536 C C . VAL A 1 74 ? -2.967 -3.452 -3.075 1.00 90.44 74 VAL A C 1
ATOM 538 O O . VAL A 1 74 ? -3.581 -2.717 -2.307 1.00 90.44 74 VAL A O 1
ATOM 541 N N . VAL A 1 75 ? -1.671 -3.733 -2.911 1.00 91.62 75 VAL A N 1
ATOM 542 C CA . VAL A 1 75 ? -0.860 -3.185 -1.811 1.00 91.62 75 VAL A CA 1
ATOM 543 C C . VAL A 1 75 ? -0.843 -1.660 -1.865 1.00 91.62 75 VAL A C 1
ATOM 545 O O . VAL A 1 75 ? -1.055 -0.998 -0.854 1.00 91.62 75 VAL A O 1
ATOM 548 N N . ILE A 1 76 ? -0.651 -1.083 -3.049 1.00 89.38 76 ILE A N 1
ATOM 549 C CA . ILE A 1 76 ? -0.694 0.369 -3.223 1.00 89.38 76 ILE A CA 1
ATOM 550 C C . ILE A 1 76 ? -2.086 0.904 -2.867 1.00 89.38 76 ILE A C 1
ATOM 552 O O . ILE A 1 76 ? -2.182 1.825 -2.064 1.00 89.38 76 ILE A O 1
ATOM 556 N N . ALA A 1 77 ? -3.161 0.316 -3.392 1.00 89.81 77 ALA A N 1
ATOM 557 C CA . ALA A 1 77 ? -4.532 0.769 -3.171 1.00 89.81 77 ALA A CA 1
ATOM 558 C C . ALA A 1 77 ? -4.907 0.785 -1.683 1.00 89.81 77 ALA A C 1
ATOM 560 O O . ALA A 1 77 ? -5.370 1.798 -1.159 1.00 89.81 77 ALA A O 1
ATOM 561 N N . VAL A 1 78 ? -4.646 -0.325 -0.990 1.00 92.31 78 VAL A N 1
ATOM 562 C CA . VAL A 1 78 ? -4.896 -0.463 0.448 1.00 92.31 78 VAL A CA 1
ATOM 563 C C . VAL A 1 78 ? -4.059 0.555 1.221 1.00 92.31 78 VAL A C 1
ATOM 565 O O . VAL A 1 78 ? -4.599 1.293 2.040 1.00 92.31 78 VAL A O 1
ATOM 568 N N . GLY A 1 79 ? -2.758 0.654 0.936 1.00 90.81 79 GLY A N 1
ATOM 569 C CA . GLY A 1 79 ? -1.867 1.594 1.613 1.00 90.81 79 GLY A CA 1
ATOM 570 C C . GLY A 1 79 ? -2.275 3.055 1.434 1.00 90.81 79 GLY A C 1
ATOM 571 O O . GLY A 1 79 ? -2.263 3.824 2.390 1.00 90.81 79 GLY A O 1
ATOM 572 N N . GLN A 1 80 ? -2.707 3.432 0.232 1.00 87.81 80 GLN A N 1
ATOM 573 C CA . GLN A 1 80 ? -3.222 4.768 -0.067 1.00 87.81 80 GLN A CA 1
ATOM 574 C C . GLN A 1 80 ? -4.507 5.080 0.712 1.00 87.81 80 GLN A C 1
ATOM 576 O O . GLN A 1 80 ? -4.623 6.168 1.276 1.00 87.81 80 GLN A O 1
ATOM 581 N N . LEU A 1 81 ? -5.440 4.128 0.815 1.00 89.12 81 LEU A N 1
ATOM 582 C CA . LEU A 1 81 ? -6.646 4.297 1.633 1.00 89.12 81 LEU A CA 1
ATOM 583 C C . LEU A 1 81 ? -6.300 4.457 3.122 1.00 89.12 81 LEU A C 1
ATOM 585 O O . LEU A 1 81 ? -6.867 5.323 3.787 1.00 89.12 81 LEU A O 1
ATOM 589 N N . ILE A 1 82 ? -5.320 3.700 3.632 1.00 89.12 82 ILE A N 1
ATOM 590 C CA . ILE A 1 82 ? -4.833 3.844 5.016 1.00 89.12 82 ILE A CA 1
ATOM 591 C C . ILE A 1 82 ? -4.186 5.216 5.237 1.00 89.12 82 ILE A C 1
ATOM 593 O O . ILE A 1 82 ? -4.403 5.826 6.282 1.00 89.12 82 ILE A O 1
ATOM 597 N N . LEU A 1 83 ? -3.442 5.740 4.260 1.00 84.31 83 LEU A N 1
ATOM 598 C CA . LEU A 1 83 ? -2.868 7.090 4.315 1.00 84.31 83 LEU A CA 1
ATOM 599 C C . LEU A 1 83 ? -3.933 8.199 4.294 1.00 84.31 83 LEU A C 1
ATOM 601 O O . LEU A 1 83 ? -3.646 9.318 4.706 1.00 84.31 83 LEU A O 1
ATOM 605 N N . GLY A 1 84 ? -5.168 7.890 3.885 1.00 79.19 84 GLY A N 1
ATOM 606 C CA . GLY A 1 84 ? -6.282 8.838 3.799 1.00 79.19 84 GLY A CA 1
ATOM 607 C C . GLY A 1 84 ? -6.617 9.300 2.379 1.00 79.19 84 GLY A C 1
ATOM 608 O O . GLY A 1 84 ? -7.469 10.170 2.212 1.00 79.19 84 GLY A O 1
ATOM 609 N N . ASN A 1 85 ? -5.994 8.724 1.349 1.00 77.69 85 ASN A N 1
ATOM 610 C CA . ASN A 1 85 ? -6.326 9.023 -0.039 1.00 77.69 85 ASN A CA 1
ATOM 611 C C . ASN A 1 85 ? -7.665 8.373 -0.422 1.00 77.69 85 ASN A C 1
ATOM 613 O O . ASN A 1 85 ? -7.813 7.152 -0.363 1.00 77.69 85 ASN A O 1
ATOM 617 N N . GLN A 1 86 ? -8.638 9.170 -0.862 1.00 70.50 86 GLN A N 1
ATOM 618 C CA . GLN A 1 86 ? -9.924 8.664 -1.342 1.00 70.50 86 GLN A CA 1
ATOM 619 C C . GLN A 1 86 ? -9.844 8.271 -2.822 1.00 70.50 86 GLN A C 1
ATOM 621 O O . GLN A 1 86 ? -10.415 8.933 -3.684 1.00 70.50 86 GLN A O 1
ATOM 626 N N . LEU A 1 87 ? -9.166 7.155 -3.114 1.00 65.50 87 LEU A N 1
ATOM 627 C CA . LEU A 1 87 ? -8.965 6.616 -4.471 1.00 65.50 87 LEU A CA 1
ATOM 628 C C . LEU A 1 87 ? -10.259 6.388 -5.290 1.00 65.50 87 LEU A C 1
ATOM 630 O O . LEU A 1 87 ? -10.182 6.171 -6.495 1.00 65.50 87 LEU A O 1
ATOM 634 N N . ALA A 1 88 ? -11.435 6.416 -4.654 1.00 54.34 88 ALA A N 1
ATOM 635 C CA . ALA A 1 88 ? -12.743 6.206 -5.281 1.00 54.34 88 ALA A CA 1
ATOM 636 C C . ALA A 1 88 ? -13.622 7.472 -5.367 1.00 54.34 88 ALA A C 1
ATOM 638 O O . ALA A 1 88 ? -14.686 7.428 -5.981 1.00 54.34 88 ALA A O 1
ATOM 639 N N . ALA A 1 89 ? -13.212 8.597 -4.773 1.00 50.09 89 ALA A N 1
ATOM 640 C CA . ALA A 1 89 ? -13.951 9.850 -4.898 1.00 50.09 89 ALA A CA 1
ATOM 641 C C . ALA A 1 89 ? -13.577 10.532 -6.224 1.00 50.09 89 ALA A C 1
ATOM 643 O O . ALA A 1 89 ? -12.405 10.575 -6.597 1.00 50.09 89 ALA A O 1
ATOM 644 N N . THR A 1 90 ? -14.563 11.062 -6.953 1.00 38.81 90 THR A N 1
ATOM 645 C CA . THR A 1 90 ? -14.355 11.931 -8.124 1.00 38.81 90 THR A CA 1
ATOM 646 C C . THR A 1 90 ? -13.390 13.058 -7.758 1.00 38.81 90 THR A C 1
ATOM 648 O O . THR A 1 90 ? -13.786 14.020 -7.106 1.00 38.81 90 THR A O 1
ATOM 651 N N . GLY A 1 91 ? -12.122 12.906 -8.145 1.00 45.34 91 GLY A N 1
ATOM 652 C CA . GLY A 1 91 ? -11.032 13.782 -7.720 1.00 45.34 91 GLY A CA 1
ATOM 653 C C . GLY A 1 91 ? -10.109 13.155 -6.676 1.00 45.34 91 GLY A C 1
ATOM 654 O O . GLY A 1 91 ? -9.840 13.795 -5.663 1.00 45.34 91 GLY A O 1
ATOM 655 N N . ALA A 1 92 ? -9.594 11.940 -6.923 1.00 50.19 92 ALA A N 1
ATOM 656 C CA . ALA A 1 92 ? -8.404 11.458 -6.225 1.00 50.19 92 ALA A CA 1
ATOM 657 C C . ALA A 1 92 ? -7.365 12.586 -6.252 1.00 50.19 92 ALA A C 1
ATOM 659 O O . ALA A 1 92 ? -6.905 12.992 -7.323 1.00 50.19 92 ALA A O 1
ATOM 660 N N . VAL A 1 93 ? -7.078 13.162 -5.085 1.00 49.59 93 VAL A N 1
ATOM 661 C CA . VAL A 1 93 ? -6.141 14.273 -4.984 1.00 49.59 93 VAL A CA 1
ATOM 662 C C . VAL A 1 93 ? -4.769 13.659 -5.187 1.00 49.59 93 VAL A C 1
ATOM 664 O O . VAL A 1 93 ? -4.173 13.117 -4.258 1.00 49.59 93 VAL A O 1
ATOM 667 N N . ALA A 1 94 ? -4.294 13.685 -6.431 1.00 51.91 94 ALA A N 1
ATOM 668 C CA . ALA A 1 94 ? -2.901 13.433 -6.727 1.00 51.91 94 ALA A CA 1
ATOM 669 C C . ALA A 1 94 ? -2.118 14.524 -5.997 1.00 51.91 94 ALA A C 1
ATOM 671 O O . ALA A 1 94 ? -2.065 15.674 -6.437 1.00 51.91 94 ALA A O 1
ATOM 672 N N . THR A 1 95 ? -1.601 14.204 -4.812 1.00 53.78 95 THR A N 1
ATOM 673 C CA . THR A 1 95 ? -0.776 15.154 -4.079 1.00 53.78 95 THR A CA 1
ATOM 674 C C . THR A 1 95 ? 0.436 15.459 -4.952 1.00 53.78 95 THR A C 1
ATOM 676 O O . THR A 1 95 ? 0.965 14.578 -5.637 1.00 53.78 95 THR A O 1
ATOM 679 N N . ALA A 1 96 ? 0.886 16.715 -4.960 1.00 46.44 96 ALA A N 1
ATOM 680 C CA . ALA A 1 96 ? 2.012 17.130 -5.796 1.00 46.44 96 ALA A CA 1
ATOM 681 C C . ALA A 1 96 ? 3.257 16.240 -5.587 1.00 46.44 96 ALA A C 1
ATOM 683 O O . ALA A 1 96 ? 4.037 16.044 -6.517 1.00 46.44 96 ALA A O 1
ATOM 684 N N . ALA A 1 97 ? 3.420 15.635 -4.403 1.00 45.75 97 ALA A N 1
ATOM 685 C CA . ALA A 1 97 ? 4.516 14.713 -4.127 1.00 45.75 97 ALA A CA 1
ATOM 686 C C . ALA A 1 97 ? 4.333 13.308 -4.732 1.00 45.75 97 ALA A C 1
ATOM 688 O O . ALA A 1 97 ? 5.333 12.713 -5.124 1.00 45.75 97 ALA A O 1
ATOM 689 N N . ALA A 1 98 ? 3.107 12.782 -4.855 1.00 53.78 98 ALA A N 1
ATOM 690 C CA . ALA A 1 98 ? 2.869 11.490 -5.511 1.00 53.78 98 ALA A CA 1
ATOM 691 C C . ALA A 1 98 ? 3.233 11.541 -7.003 1.00 53.78 98 ALA A C 1
ATOM 693 O O . ALA A 1 98 ? 3.876 10.629 -7.518 1.00 53.78 98 ALA A O 1
ATOM 694 N N . LEU A 1 99 ? 2.929 12.671 -7.650 1.00 54.12 99 LEU A N 1
ATOM 695 C CA . LEU A 1 99 ? 3.331 12.955 -9.029 1.00 54.12 99 LEU A CA 1
ATOM 696 C C . LEU A 1 99 ? 4.838 13.226 -9.169 1.00 54.12 99 LEU A C 1
ATOM 698 O O . LEU A 1 99 ? 5.403 12.998 -10.234 1.00 54.12 99 LEU A O 1
ATOM 702 N N . SER A 1 100 ? 5.495 13.703 -8.106 1.00 60.16 100 SER A N 1
ATOM 703 C CA . SER A 1 100 ? 6.928 14.029 -8.126 1.00 60.16 100 SER A CA 1
ATOM 704 C C . SER A 1 100 ? 7.828 12.833 -7.794 1.00 60.16 100 SER A C 1
ATOM 706 O O . SER A 1 100 ? 8.973 12.795 -8.240 1.00 60.16 100 SER A O 1
ATOM 708 N N . ASN A 1 101 ? 7.353 11.866 -6.996 1.00 74.25 101 ASN A N 1
ATOM 709 C CA . ASN A 1 101 ? 8.127 10.683 -6.614 1.00 74.25 101 ASN A CA 1
ATOM 710 C C . ASN A 1 101 ? 7.235 9.440 -6.364 1.00 74.25 101 ASN A C 1
ATOM 712 O O . ASN A 1 101 ? 6.900 9.127 -5.212 1.00 74.25 101 ASN A O 1
ATOM 716 N N . PRO A 1 102 ? 6.894 8.673 -7.419 1.00 79.19 102 PRO A N 1
ATOM 717 C CA . PRO A 1 102 ? 6.063 7.470 -7.296 1.00 79.19 102 PRO A CA 1
ATOM 718 C C . PRO A 1 102 ? 6.723 6.362 -6.455 1.00 79.19 102 PRO A C 1
ATOM 720 O O . PRO A 1 102 ? 6.038 5.523 -5.855 1.00 79.19 102 PRO A O 1
ATOM 723 N N . ILE A 1 103 ? 8.060 6.335 -6.384 1.00 85.62 103 ILE A N 1
ATOM 724 C CA . ILE A 1 103 ? 8.812 5.346 -5.600 1.00 85.62 103 ILE A CA 1
ATOM 725 C C . ILE A 1 103 ? 8.609 5.600 -4.108 1.00 85.62 103 ILE A C 1
ATOM 727 O O . ILE A 1 103 ? 8.200 4.691 -3.381 1.00 85.62 103 ILE A O 1
ATOM 731 N N . ALA A 1 104 ? 8.817 6.840 -3.658 1.00 79.62 104 ALA A N 1
ATOM 732 C CA . ALA A 1 104 ? 8.573 7.227 -2.271 1.00 79.62 104 ALA A CA 1
ATOM 733 C C . ALA A 1 104 ? 7.110 6.983 -1.879 1.00 79.62 104 ALA A C 1
ATOM 735 O O . ALA A 1 104 ? 6.835 6.489 -0.785 1.00 79.62 104 ALA A O 1
ATOM 736 N N . MET A 1 105 ? 6.177 7.240 -2.801 1.00 82.25 105 MET A N 1
ATOM 737 C CA . MET A 1 105 ? 4.758 7.001 -2.563 1.00 82.25 105 MET A CA 1
ATOM 738 C C . MET A 1 105 ? 4.429 5.509 -2.385 1.00 82.25 105 MET A C 1
ATOM 740 O O . MET A 1 105 ? 3.647 5.143 -1.511 1.00 82.25 105 MET A O 1
ATOM 744 N N . SER A 1 106 ? 5.077 4.626 -3.145 1.00 88.06 106 SER A N 1
ATOM 745 C CA . SER A 1 106 ? 4.915 3.171 -2.982 1.00 88.06 106 SER A CA 1
ATOM 746 C C . SER A 1 106 ? 5.483 2.676 -1.658 1.00 88.06 106 SER A C 1
ATOM 748 O O . SER A 1 106 ? 4.863 1.846 -0.997 1.00 88.06 106 SER A O 1
ATOM 750 N N . CYS A 1 107 ? 6.630 3.223 -1.249 1.00 88.44 107 CYS A N 1
ATOM 751 C CA . CYS A 1 107 ? 7.235 2.929 0.046 1.00 88.44 107 CYS A CA 1
ATOM 752 C C . CYS A 1 107 ? 6.329 3.360 1.195 1.00 88.44 107 CYS A C 1
ATOM 754 O O . CYS A 1 107 ? 6.073 2.580 2.105 1.00 88.44 107 CYS A O 1
ATOM 756 N N . ALA A 1 108 ? 5.768 4.564 1.126 1.00 86.12 108 ALA A N 1
ATOM 757 C CA . ALA A 1 108 ? 4.837 5.044 2.134 1.00 86.12 108 ALA A CA 1
ATOM 758 C C . ALA A 1 108 ? 3.504 4.274 2.140 1.00 86.12 108 ALA A C 1
ATOM 760 O O . ALA A 1 108 ? 2.984 3.995 3.214 1.00 86.12 108 ALA A O 1
ATOM 761 N N . ALA A 1 109 ? 2.959 3.881 0.983 1.00 89.94 109 ALA A N 1
ATOM 762 C CA . ALA A 1 109 ? 1.750 3.054 0.925 1.00 89.94 109 ALA A CA 1
ATOM 763 C C . ALA A 1 109 ? 1.980 1.685 1.582 1.00 89.94 109 ALA A C 1
ATOM 765 O O . ALA A 1 109 ? 1.203 1.253 2.434 1.00 89.94 109 ALA A O 1
ATOM 766 N N . PHE A 1 110 ? 3.091 1.030 1.247 1.00 92.38 110 PHE A N 1
ATOM 767 C CA . PHE A 1 110 ? 3.497 -0.208 1.900 1.00 92.38 110 PHE A CA 1
ATOM 768 C C . PHE A 1 110 ? 3.724 -0.018 3.410 1.00 92.38 110 PHE A C 1
ATOM 770 O O . PHE A 1 110 ? 3.218 -0.796 4.217 1.00 92.38 110 PHE A O 1
ATOM 777 N N . GLY A 1 111 ? 4.422 1.045 3.811 1.00 85.81 111 GLY A N 1
ATOM 778 C CA . GLY A 1 111 ? 4.642 1.364 5.218 1.00 85.81 111 GLY A CA 1
ATOM 779 C C . GLY A 1 111 ? 3.343 1.636 5.981 1.00 85.81 111 GLY A C 1
ATOM 780 O O . GLY A 1 111 ? 3.212 1.223 7.129 1.00 85.81 111 GLY A O 1
ATOM 781 N N . ALA A 1 112 ? 2.347 2.258 5.348 1.00 88.44 112 ALA A N 1
ATOM 782 C CA . ALA A 1 112 ? 1.033 2.470 5.946 1.00 88.44 112 ALA A CA 1
ATOM 783 C C . ALA A 1 112 ? 0.305 1.146 6.209 1.00 88.44 112 ALA A C 1
ATOM 785 O O . ALA A 1 112 ? -0.340 1.004 7.243 1.00 88.44 112 ALA A O 1
ATOM 786 N N . ILE A 1 113 ? 0.462 0.146 5.337 1.00 91.94 113 ILE A N 1
ATOM 787 C CA . ILE A 1 113 ? -0.008 -1.216 5.620 1.00 91.94 113 ILE A CA 1
ATOM 788 C C . ILE A 1 113 ? 0.754 -1.802 6.806 1.00 91.94 113 ILE A C 1
ATOM 790 O O . ILE A 1 113 ? 0.126 -2.303 7.735 1.00 91.94 113 ILE A O 1
ATOM 794 N N . TYR A 1 114 ? 2.086 -1.701 6.805 1.00 90.06 114 TYR A N 1
ATOM 795 C CA . TYR A 1 114 ? 2.924 -2.249 7.871 1.00 90.06 114 TYR A CA 1
ATOM 796 C C . TYR A 1 114 ? 2.548 -1.710 9.260 1.00 90.06 114 TYR A C 1
ATOM 798 O O . TYR A 1 114 ? 2.366 -2.490 10.192 1.00 90.06 114 TYR A O 1
ATOM 806 N N . TYR A 1 115 ? 2.382 -0.391 9.390 1.00 84.56 115 TYR A N 1
ATOM 807 C CA . TYR A 1 115 ? 2.079 0.256 10.670 1.00 84.56 115 TYR A CA 1
ATOM 808 C C . TYR A 1 115 ? 0.586 0.337 10.998 1.00 84.56 115 TYR A C 1
ATOM 810 O O . TYR A 1 115 ? 0.220 0.313 12.170 1.00 84.56 115 TYR A O 1
ATOM 818 N N . GLY A 1 116 ? -0.277 0.464 9.990 1.00 84.69 116 GLY A N 1
ATOM 819 C CA . GLY A 1 116 ? -1.697 0.754 10.186 1.00 84.69 116 GLY A CA 1
ATOM 820 C C . GLY A 1 116 ? -2.605 -0.469 10.140 1.00 84.69 116 GLY A C 1
ATOM 821 O O . GLY A 1 116 ? -3.590 -0.515 10.868 1.00 84.69 116 GLY A O 1
ATOM 822 N N . TRP A 1 117 ? -2.291 -1.499 9.346 1.00 90.69 117 TRP A N 1
ATOM 823 C CA . TRP A 1 117 ? -3.248 -2.580 9.066 1.00 90.69 117 TRP A CA 1
ATOM 824 C C . TRP A 1 117 ? -3.747 -3.317 10.316 1.00 90.69 117 TRP A C 1
ATOM 826 O O . TRP A 1 117 ? -4.946 -3.550 10.492 1.00 90.69 117 TRP A O 1
ATOM 836 N N . ASN A 1 118 ? -2.825 -3.665 11.213 1.00 84.19 118 ASN A N 1
ATOM 837 C CA . ASN A 1 118 ? -3.169 -4.347 12.460 1.00 84.19 118 ASN A CA 1
ATOM 838 C C . ASN A 1 118 ? -3.745 -3.395 13.517 1.00 84.19 118 ASN A C 1
ATOM 840 O O . ASN A 1 118 ? -4.399 -3.861 14.446 1.00 84.19 118 ASN A O 1
ATOM 844 N N . ALA A 1 119 ? -3.530 -2.087 13.359 1.00 82.19 119 ALA A N 1
ATOM 845 C CA . ALA A 1 119 ? -3.990 -1.057 14.280 1.00 82.19 119 ALA A CA 1
ATOM 846 C C . ALA A 1 119 ? -5.446 -0.620 14.025 1.00 82.19 119 ALA A C 1
ATOM 848 O O . ALA A 1 119 ? -6.123 -0.157 14.943 1.00 82.19 119 ALA A O 1
ATOM 849 N N . LEU A 1 120 ? -5.933 -0.797 12.794 1.00 80.75 120 LEU A N 1
ATOM 850 C CA . LEU A 1 120 ? -7.321 -0.550 12.408 1.00 80.75 120 LEU A CA 1
ATOM 851 C C . LEU A 1 120 ? -8.292 -1.487 13.140 1.00 80.75 120 LEU A C 1
ATOM 853 O O . LEU A 1 120 ? -8.024 -2.675 13.354 1.00 80.75 120 LEU A O 1
ATOM 857 N N . THR A 1 121 ? -9.477 -0.969 13.450 1.00 84.19 121 THR A N 1
ATOM 858 C CA . THR A 1 121 ? -10.607 -1.789 13.897 1.00 84.19 121 THR A CA 1
ATOM 859 C C . THR A 1 121 ? -11.108 -2.700 12.771 1.00 84.19 121 THR A C 1
ATOM 861 O O . THR A 1 121 ? -10.853 -2.461 11.590 1.00 84.19 121 THR A O 1
ATOM 864 N N . ASN A 1 122 ? -11.876 -3.740 13.119 1.00 86.44 122 ASN A N 1
ATOM 865 C CA . ASN A 1 122 ? -12.491 -4.618 12.115 1.00 86.44 122 ASN A CA 1
ATOM 866 C C . ASN A 1 122 ? -13.355 -3.830 11.123 1.00 86.44 122 ASN A C 1
ATOM 868 O O . ASN A 1 122 ? -13.206 -4.018 9.927 1.00 86.44 122 ASN A O 1
ATOM 872 N N . SER A 1 123 ? -14.162 -2.881 11.609 1.00 85.38 123 SER A N 1
ATOM 873 C CA . SER A 1 123 ? -15.010 -2.055 10.744 1.00 85.38 123 SER A CA 1
ATOM 874 C C . SER A 1 123 ? -14.206 -1.193 9.769 1.00 85.38 123 SER A C 1
ATOM 876 O O . SER A 1 123 ? -14.624 -1.028 8.629 1.00 85.38 123 SER A O 1
ATOM 878 N N . GLU A 1 124 ? -13.072 -0.631 10.195 1.00 86.25 124 GLU A N 1
ATOM 879 C CA . GLU A 1 124 ? -12.214 0.174 9.313 1.00 86.25 124 GLU A CA 1
ATOM 880 C C . GLU A 1 124 ? -11.499 -0.699 8.278 1.00 86.25 124 GLU A C 1
ATOM 882 O O . GLU A 1 124 ? -11.397 -0.320 7.111 1.00 86.25 124 GLU A O 1
ATOM 887 N N . ARG A 1 125 ? -11.040 -1.892 8.682 1.00 91.69 125 ARG A N 1
ATOM 888 C CA . ARG A 1 125 ? -10.495 -2.875 7.737 1.00 91.69 125 ARG A CA 1
ATOM 889 C C . ARG A 1 125 ? -11.540 -3.305 6.720 1.00 91.69 125 ARG A C 1
ATOM 891 O O . ARG A 1 125 ? -11.227 -3.330 5.536 1.00 91.69 125 ARG A O 1
ATOM 898 N N . ASP A 1 126 ? -12.753 -3.615 7.160 1.00 89.56 126 ASP A N 1
ATOM 899 C CA . ASP A 1 126 ? -13.833 -4.074 6.287 1.00 89.56 126 ASP A CA 1
ATOM 900 C C . ASP A 1 126 ? -14.243 -2.988 5.284 1.00 89.56 126 ASP A C 1
ATOM 902 O O . ASP A 1 126 ? -14.417 -3.287 4.107 1.00 89.56 126 ASP A O 1
ATOM 906 N N . ASP A 1 127 ? -14.294 -1.719 5.700 1.00 90.69 127 ASP A N 1
ATOM 907 C CA . ASP A 1 127 ? -14.549 -0.588 4.799 1.00 90.69 127 ASP A CA 1
ATOM 908 C C . ASP A 1 127 ? -13.449 -0.428 3.731 1.00 90.69 127 ASP A C 1
ATOM 910 O O . ASP A 1 127 ? -13.741 -0.275 2.542 1.00 90.69 127 ASP A O 1
ATOM 914 N N . ILE A 1 128 ? -12.170 -0.528 4.115 1.00 91.25 128 ILE A N 1
ATOM 915 C CA . ILE A 1 128 ? -11.050 -0.500 3.158 1.00 91.25 128 ILE A CA 1
ATOM 916 C C . ILE A 1 128 ? -11.124 -1.692 2.200 1.00 91.25 128 ILE A C 1
ATOM 918 O O . ILE A 1 128 ? -10.982 -1.521 0.989 1.00 91.25 128 ILE A O 1
ATOM 922 N N . LEU A 1 129 ? -11.357 -2.894 2.727 1.00 90.75 129 LEU A N 1
ATOM 923 C CA . LEU A 1 129 ? -11.469 -4.113 1.931 1.00 90.75 129 LEU A CA 1
ATOM 924 C C . LEU A 1 129 ? -12.617 -4.024 0.935 1.00 90.75 129 LEU A C 1
ATOM 926 O O . LEU A 1 129 ? -12.425 -4.392 -0.220 1.00 90.75 129 LEU A O 1
ATOM 930 N N . GLN A 1 130 ? -13.770 -3.501 1.352 1.00 89.88 130 GLN A N 1
ATOM 931 C CA . GLN A 1 130 ? -14.927 -3.323 0.485 1.00 89.88 130 GLN A CA 1
ATOM 932 C C . GLN A 1 130 ? -14.627 -2.319 -0.631 1.00 89.88 130 GLN A C 1
ATOM 934 O O . GLN A 1 130 ? -14.847 -2.618 -1.801 1.00 89.88 130 GLN A O 1
ATOM 939 N N . LYS A 1 131 ? -14.011 -1.176 -0.304 1.00 89.50 131 LYS A N 1
ATOM 940 C CA . LYS A 1 131 ? -13.593 -0.178 -1.303 1.00 89.50 131 LYS A CA 1
ATOM 941 C C . LYS A 1 131 ? -12.631 -0.751 -2.337 1.00 89.50 131 LYS A C 1
ATOM 943 O O . LYS A 1 131 ? -12.761 -0.442 -3.518 1.00 89.50 131 LYS A O 1
ATOM 948 N N . VAL A 1 132 ? -11.663 -1.567 -1.917 1.00 89.12 132 VAL A N 1
ATOM 949 C CA . VAL A 1 132 ? -10.700 -2.199 -2.835 1.00 89.12 132 VAL A CA 1
ATOM 950 C C . VAL A 1 132 ? -11.351 -3.336 -3.623 1.00 89.12 132 VAL A C 1
ATOM 952 O O . VAL A 1 132 ? -11.076 -3.476 -4.811 1.00 89.12 132 VAL A O 1
ATOM 955 N N . CYS A 1 133 ? -12.238 -4.110 -2.996 1.00 86.56 133 CYS A N 1
ATOM 956 C CA . CYS A 1 133 ? -13.030 -5.154 -3.643 1.00 86.56 133 CYS A CA 1
ATOM 957 C C . CYS A 1 133 ? -13.870 -4.572 -4.780 1.00 86.56 133 CYS A C 1
ATOM 959 O O . CYS A 1 133 ? -13.731 -4.999 -5.924 1.00 86.56 133 CYS A O 1
ATOM 961 N N . ASP A 1 134 ? -14.665 -3.542 -4.492 1.00 85.38 134 ASP A N 1
ATOM 962 C CA . ASP A 1 134 ? -15.516 -2.873 -5.477 1.00 85.38 134 ASP A CA 1
ATOM 963 C C . ASP A 1 134 ? -14.681 -2.116 -6.512 1.00 85.38 134 ASP A C 1
ATOM 965 O O . ASP A 1 134 ? -14.963 -2.144 -7.711 1.00 85.38 134 ASP A O 1
ATOM 969 N N . GLY A 1 135 ? -13.618 -1.458 -6.046 1.00 81.75 135 GLY A N 1
ATOM 970 C CA . GLY A 1 135 ? -12.742 -0.634 -6.862 1.00 81.75 135 GLY A CA 1
ATOM 971 C C . GLY A 1 135 ? -11.919 -1.428 -7.868 1.00 81.75 135 GLY A C 1
ATOM 972 O O . GLY A 1 135 ? -11.757 -0.959 -8.986 1.00 81.75 135 GLY A O 1
ATOM 973 N N . LEU A 1 136 ? -11.405 -2.604 -7.501 1.00 83.25 136 LEU A N 1
ATOM 974 C CA . LEU A 1 136 ? -10.534 -3.428 -8.351 1.00 83.25 136 LEU A CA 1
ATOM 975 C C . LEU A 1 136 ? -11.199 -4.717 -8.848 1.00 83.25 136 LEU A C 1
ATOM 977 O O . LEU A 1 136 ? -10.571 -5.454 -9.606 1.00 83.25 136 LEU A O 1
ATOM 981 N N . GLN A 1 137 ? -12.449 -4.976 -8.452 1.00 84.31 137 GLN A N 1
ATOM 982 C CA . GLN A 1 137 ? -13.208 -6.189 -8.780 1.00 84.31 137 GLN A CA 1
ATOM 983 C C . GLN A 1 137 ? -12.488 -7.472 -8.329 1.00 84.31 137 GLN A C 1
ATOM 985 O O . GLN A 1 137 ? -12.384 -8.449 -9.070 1.00 84.31 137 GLN A O 1
ATOM 990 N N . LEU A 1 138 ? -11.964 -7.456 -7.101 1.00 83.12 138 LEU A N 1
ATOM 991 C CA . LEU A 1 138 ? -11.225 -8.564 -6.489 1.00 83.12 138 LEU A C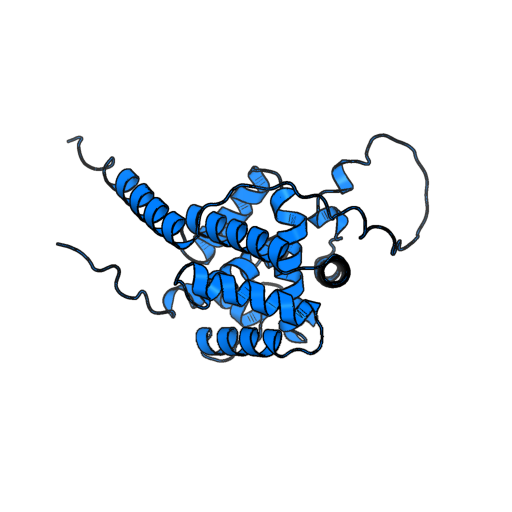A 1
ATOM 992 C C . LEU A 1 138 ? -11.954 -9.085 -5.254 1.00 83.12 138 LEU A C 1
ATOM 994 O O . LEU A 1 138 ? -12.499 -8.305 -4.485 1.00 83.12 138 LEU A O 1
ATOM 998 N N . GLY A 1 139 ? -11.893 -10.394 -5.007 1.00 85.38 139 GLY A N 1
ATOM 999 C CA . GLY A 1 139 ? -12.460 -10.974 -3.789 1.00 85.38 139 GLY A CA 1
ATOM 1000 C C . GLY A 1 139 ? -11.792 -10.430 -2.519 1.00 85.38 139 GLY A C 1
ATOM 1001 O O . GLY A 1 139 ? -10.565 -10.356 -2.432 1.00 85.38 139 GLY A O 1
ATOM 1002 N N . VAL A 1 140 ? -12.590 -10.100 -1.500 1.00 87.50 140 VAL A N 1
ATOM 1003 C CA . VAL A 1 140 ? -12.107 -9.580 -0.203 1.00 87.50 140 VAL A CA 1
ATOM 1004 C C . VAL A 1 140 ? -11.065 -10.499 0.441 1.00 87.50 140 VAL A C 1
ATOM 1006 O O . VAL A 1 140 ? -10.050 -10.028 0.954 1.00 87.50 140 VAL A O 1
ATOM 1009 N N . GLU A 1 141 ? -11.270 -11.813 0.381 1.00 87.31 141 GLU A N 1
ATOM 1010 C CA . GLU A 1 141 ? -10.338 -12.778 0.972 1.00 87.31 141 GLU A CA 1
ATOM 1011 C C . GLU A 1 141 ? -9.001 -12.840 0.226 1.00 87.31 141 GLU A C 1
ATOM 1013 O O . GLU A 1 141 ? -7.949 -13.009 0.844 1.00 87.31 141 GLU A O 1
ATOM 1018 N N . LEU A 1 142 ? -9.014 -12.606 -1.089 1.00 86.69 142 LEU A N 1
ATOM 1019 C CA . LEU A 1 142 ? -7.789 -12.470 -1.868 1.00 86.69 142 LEU A CA 1
ATOM 1020 C C . LEU A 1 142 ? -6.994 -11.237 -1.428 1.00 86.69 142 LEU A C 1
ATOM 1022 O O . LEU A 1 142 ? -5.782 -11.319 -1.235 1.00 86.69 142 LEU A O 1
ATOM 1026 N N . ILE A 1 143 ? -7.673 -10.106 -1.223 1.00 89.06 143 ILE A N 1
ATOM 1027 C CA . ILE A 1 143 ? -7.042 -8.866 -0.754 1.00 89.06 143 ILE A CA 1
ATOM 1028 C C . ILE A 1 143 ? -6.425 -9.076 0.637 1.00 89.06 143 ILE A C 1
ATOM 1030 O O . ILE A 1 143 ? -5.259 -8.736 0.849 1.00 89.06 143 ILE A O 1
ATOM 1034 N N . LYS A 1 144 ? -7.160 -9.701 1.570 1.00 89.81 144 LYS A N 1
ATOM 1035 C CA . LYS A 1 144 ? -6.642 -10.058 2.903 1.00 89.81 144 LYS A CA 1
ATOM 1036 C C . LYS A 1 144 ? -5.400 -10.944 2.814 1.00 89.81 144 LYS A C 1
ATOM 1038 O O . LYS A 1 144 ? -4.422 -10.685 3.515 1.00 89.81 144 LYS A O 1
ATOM 1043 N N . ALA A 1 145 ? -5.418 -11.955 1.944 1.00 88.75 145 ALA A N 1
ATOM 1044 C CA . ALA A 1 145 ? -4.284 -12.853 1.756 1.00 88.75 145 ALA A CA 1
ATOM 1045 C C . ALA A 1 145 ? -3.048 -12.107 1.229 1.00 88.75 145 ALA A C 1
ATOM 1047 O O . ALA A 1 145 ? -1.956 -12.289 1.768 1.00 88.75 145 ALA A O 1
ATOM 1048 N N . VAL A 1 146 ? -3.218 -11.219 0.240 1.00 90.25 146 VAL A N 1
ATOM 1049 C CA . VAL A 1 146 ? -2.131 -10.376 -0.290 1.00 90.25 146 VAL A CA 1
ATOM 1050 C C . VAL A 1 146 ? -1.521 -9.505 0.810 1.00 90.25 146 VAL A C 1
ATOM 1052 O O . VAL A 1 146 ? -0.299 -9.480 0.956 1.00 90.25 146 VAL A O 1
ATOM 1055 N N . ILE A 1 147 ? -2.351 -8.832 1.613 1.00 91.56 147 ILE A N 1
ATOM 1056 C CA . ILE A 1 147 ? -1.877 -7.983 2.715 1.00 91.56 147 ILE A CA 1
ATOM 1057 C C . ILE A 1 147 ? -1.125 -8.813 3.759 1.00 91.56 147 ILE A C 1
ATOM 1059 O O . ILE A 1 147 ? -0.017 -8.451 4.150 1.00 91.56 147 ILE A O 1
ATOM 1063 N N . GLY A 1 148 ? -1.698 -9.941 4.185 1.00 88.81 148 GLY A N 1
ATOM 1064 C CA . GLY A 1 148 ? -1.076 -10.825 5.168 1.00 88.81 148 GLY A CA 1
ATOM 1065 C C . GLY A 1 148 ? 0.286 -11.345 4.706 1.00 88.81 148 GLY A C 1
ATOM 1066 O O . GLY A 1 148 ? 1.260 -11.297 5.455 1.00 88.81 148 GLY A O 1
ATOM 1067 N N . TYR A 1 149 ? 0.386 -11.763 3.445 1.00 88.38 149 TYR A N 1
ATOM 1068 C CA . TYR A 1 149 ? 1.647 -12.202 2.853 1.00 88.38 149 TYR A CA 1
ATOM 1069 C C . TYR A 1 149 ? 2.694 -11.085 2.788 1.00 88.38 149 TYR A C 1
ATOM 1071 O O . TYR A 1 149 ? 3.863 -11.310 3.101 1.00 88.38 149 TYR A O 1
ATOM 1079 N N . VAL A 1 150 ? 2.289 -9.875 2.404 1.00 89.94 150 VAL A N 1
ATOM 1080 C CA . VAL A 1 150 ? 3.180 -8.710 2.348 1.00 89.94 150 VAL A CA 1
ATOM 1081 C C . VAL A 1 150 ? 3.688 -8.334 3.733 1.00 89.94 150 VAL A C 1
ATOM 1083 O O . VAL A 1 150 ? 4.878 -8.072 3.878 1.00 89.94 150 VAL A O 1
ATOM 1086 N N . LEU A 1 151 ? 2.834 -8.377 4.757 1.00 89.19 151 LEU A N 1
ATOM 1087 C CA . LEU A 1 151 ? 3.236 -8.163 6.148 1.00 89.19 151 LEU A CA 1
ATOM 1088 C C . LEU A 1 151 ? 4.211 -9.236 6.640 1.00 89.19 151 LEU A C 1
ATOM 1090 O O . LEU A 1 151 ? 5.169 -8.908 7.333 1.00 89.19 151 LEU A O 1
ATOM 1094 N N . GLN A 1 152 ? 4.005 -10.502 6.276 1.00 87.06 152 GLN A N 1
ATOM 1095 C CA . GLN A 1 152 ? 4.938 -11.569 6.639 1.00 87.06 152 GLN A CA 1
ATOM 1096 C C . GLN A 1 152 ? 6.290 -11.386 5.939 1.00 87.06 152 GLN A C 1
ATOM 1098 O O . GLN A 1 152 ? 7.331 -11.365 6.585 1.00 87.06 152 GLN A O 1
ATOM 1103 N N . THR A 1 153 ? 6.269 -11.144 4.630 1.00 88.06 153 THR A N 1
ATOM 1104 C CA . THR A 1 153 ? 7.481 -10.911 3.834 1.00 88.06 153 THR A CA 1
ATOM 1105 C C . THR A 1 153 ? 8.249 -9.683 4.331 1.00 88.06 153 THR A C 1
ATOM 1107 O O . THR A 1 153 ? 9.476 -9.673 4.360 1.00 88.06 153 THR A O 1
ATOM 1110 N N . ALA A 1 154 ? 7.532 -8.642 4.759 1.00 87.19 154 ALA A N 1
ATOM 1111 C CA . ALA A 1 154 ? 8.110 -7.457 5.375 1.00 87.19 154 ALA A CA 1
ATOM 1112 C C . ALA A 1 154 ? 8.917 -7.800 6.633 1.00 87.19 154 ALA A C 1
ATOM 1114 O O . ALA A 1 154 ? 10.045 -7.335 6.769 1.00 87.19 154 ALA A O 1
ATOM 1115 N N . LYS A 1 155 ? 8.367 -8.637 7.522 1.00 84.62 155 LYS A N 1
ATOM 1116 C CA . LYS A 1 155 ? 9.054 -9.076 8.748 1.00 84.62 155 LYS A CA 1
ATOM 1117 C C . LYS A 1 155 ? 10.339 -9.846 8.444 1.00 84.62 155 LYS A C 1
ATOM 1119 O O . LYS A 1 155 ? 11.318 -9.690 9.165 1.00 84.62 155 LYS A O 1
ATOM 1124 N N . ASP A 1 156 ? 10.348 -10.619 7.362 1.00 85.19 156 ASP A N 1
ATOM 1125 C CA . ASP A 1 156 ? 11.512 -11.416 6.966 1.00 85.19 156 ASP A CA 1
ATOM 1126 C C . ASP A 1 156 ? 12.602 -10.572 6.275 1.00 85.19 156 ASP A C 1
ATOM 1128 O O . ASP A 1 156 ? 13.785 -10.911 6.326 1.00 85.19 156 ASP A O 1
ATOM 1132 N N . LEU A 1 157 ? 12.222 -9.472 5.609 1.00 83.81 157 LEU A N 1
ATOM 1133 C CA . LEU A 1 157 ? 13.130 -8.683 4.766 1.00 83.81 157 LEU A CA 1
ATOM 1134 C C . LEU A 1 157 ? 13.580 -7.344 5.364 1.00 83.81 157 LEU A C 1
ATOM 1136 O O . LEU A 1 157 ? 14.623 -6.835 4.939 1.00 83.81 157 LEU A O 1
ATOM 1140 N N . LEU A 1 158 ? 12.816 -6.745 6.280 1.00 83.94 158 LEU A N 1
ATOM 1141 C CA . LEU A 1 158 ? 13.086 -5.406 6.813 1.00 83.94 158 LEU A CA 1
ATOM 1142 C C . LEU A 1 158 ? 13.853 -5.478 8.135 1.00 83.94 158 LEU A C 1
ATOM 1144 O O . LEU A 1 158 ? 13.442 -6.138 9.085 1.00 83.94 158 LEU A O 1
ATOM 1148 N N . SER A 1 159 ? 14.947 -4.725 8.221 1.00 81.00 159 SER A N 1
ATOM 1149 C CA . SER A 1 159 ? 15.655 -4.486 9.479 1.00 81.00 159 SER A CA 1
ATOM 1150 C C . SER A 1 159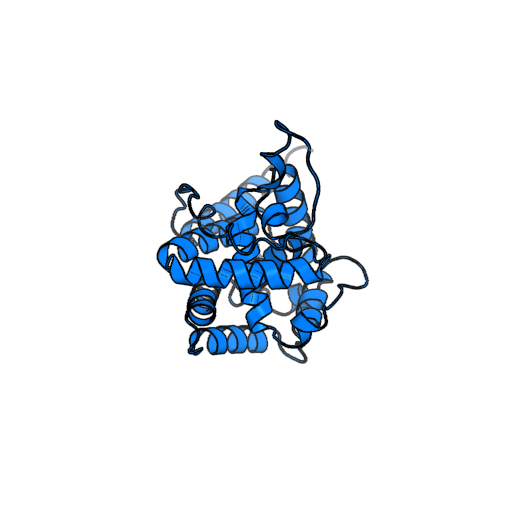 ? 15.038 -3.318 10.253 1.00 81.00 159 SER A C 1
ATOM 1152 O O . SER A 1 159 ? 14.355 -2.463 9.689 1.00 81.00 159 SER A O 1
ATOM 1154 N N . SER A 1 160 ? 15.361 -3.206 11.543 1.00 79.56 160 SER A N 1
ATOM 1155 C CA . SER A 1 160 ? 14.947 -2.073 12.385 1.00 79.56 160 SER A CA 1
ATOM 1156 C C . SER A 1 160 ? 15.389 -0.707 11.838 1.00 79.56 160 SER A C 1
ATOM 1158 O O . SER A 1 160 ? 14.643 0.266 11.941 1.00 79.56 160 SER A O 1
ATOM 1160 N N . SER A 1 161 ? 16.566 -0.627 11.207 1.00 77.94 161 SER A N 1
ATOM 1161 C CA . SER A 1 161 ? 17.037 0.594 10.540 1.00 77.94 161 SER A CA 1
ATOM 1162 C C . SER A 1 161 ? 16.148 0.981 9.357 1.00 77.94 161 SER A C 1
ATOM 1164 O O . SER A 1 161 ? 15.742 2.135 9.245 1.00 77.94 161 SER A O 1
ATOM 1166 N N . VAL A 1 162 ? 15.777 0.005 8.524 1.00 83.50 162 VAL A N 1
ATOM 1167 C CA . VAL A 1 162 ? 14.882 0.220 7.383 1.00 83.50 162 VAL A CA 1
ATOM 1168 C C . VAL A 1 162 ? 13.476 0.598 7.849 1.00 83.50 162 VAL A C 1
ATOM 1170 O O . VAL A 1 162 ? 12.855 1.476 7.257 1.00 83.50 162 VAL A O 1
ATOM 1173 N N . LEU A 1 163 ? 12.983 -0.009 8.931 1.00 81.81 163 LEU A N 1
ATOM 1174 C CA . LEU A 1 163 ? 11.693 0.351 9.520 1.00 81.81 163 LEU A CA 1
ATOM 1175 C C . LEU A 1 163 ? 11.664 1.819 9.964 1.00 81.81 163 LEU A C 1
ATOM 1177 O O . LEU A 1 163 ? 10.687 2.517 9.715 1.00 81.81 163 LEU A O 1
ATOM 1181 N N . LYS A 1 164 ? 12.750 2.339 10.545 1.00 79.25 164 LYS A N 1
ATOM 1182 C CA . LYS A 1 164 ? 12.821 3.761 10.911 1.00 79.25 164 LYS A CA 1
ATOM 1183 C C . LYS A 1 164 ? 12.700 4.680 9.688 1.00 79.25 164 LYS A C 1
ATOM 1185 O O . LYS A 1 164 ? 11.943 5.646 9.726 1.00 79.25 164 LYS A O 1
ATOM 1190 N N . GLU A 1 165 ? 13.400 4.367 8.599 1.00 78.00 165 GLU A N 1
ATOM 1191 C CA . GLU A 1 165 ? 13.286 5.117 7.337 1.00 78.00 165 GLU A CA 1
ATOM 1192 C C . GLU A 1 165 ? 11.880 5.013 6.728 1.00 78.00 165 GLU A C 1
ATOM 1194 O O . GLU A 1 165 ? 11.334 6.001 6.230 1.00 78.00 165 GLU A O 1
ATOM 1199 N N . LEU A 1 166 ? 11.265 3.832 6.817 1.00 82.31 166 LEU A N 1
ATOM 1200 C CA . LEU A 1 166 ? 9.906 3.584 6.353 1.00 82.31 166 LEU A CA 1
ATOM 1201 C C . LEU A 1 166 ? 8.883 4.415 7.142 1.00 82.31 166 LEU A C 1
ATOM 1203 O O . LEU A 1 166 ? 8.007 5.032 6.541 1.00 82.31 166 LEU A O 1
ATOM 1207 N N . ALA A 1 167 ? 9.020 4.504 8.468 1.00 78.38 167 ALA A N 1
ATOM 1208 C CA . ALA A 1 167 ? 8.183 5.355 9.316 1.00 78.38 167 ALA A CA 1
ATOM 1209 C C . ALA A 1 167 ? 8.284 6.841 8.927 1.00 78.38 167 ALA A C 1
ATOM 1211 O O . ALA A 1 167 ? 7.265 7.536 8.869 1.00 78.38 167 ALA A O 1
ATOM 1212 N N . THR A 1 168 ? 9.485 7.326 8.598 1.00 79.56 168 THR A N 1
AT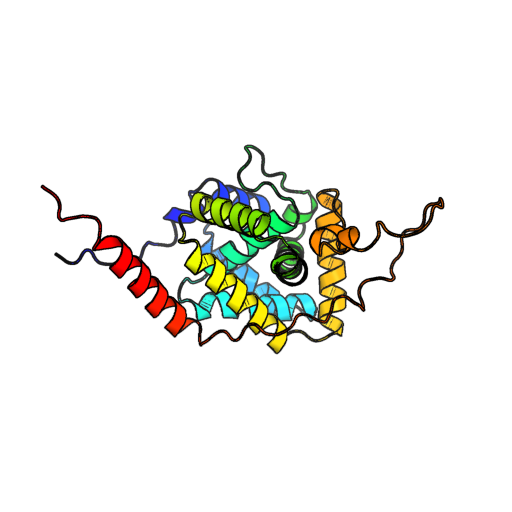OM 1213 C CA . THR A 1 168 ? 9.687 8.692 8.087 1.00 79.56 168 THR A CA 1
ATOM 1214 C C . THR A 1 168 ? 8.976 8.905 6.750 1.00 79.56 168 THR A C 1
ATOM 1216 O O . THR A 1 168 ? 8.285 9.911 6.577 1.00 79.56 168 THR A O 1
ATOM 1219 N N . ALA A 1 169 ? 9.074 7.947 5.822 1.00 79.31 169 ALA A N 1
ATOM 1220 C CA . ALA A 1 169 ? 8.374 8.011 4.538 1.00 79.31 169 ALA A CA 1
ATOM 1221 C C . ALA A 1 169 ? 6.845 8.045 4.714 1.00 79.31 169 ALA A C 1
ATOM 1223 O O . ALA A 1 169 ? 6.171 8.872 4.097 1.00 79.31 169 ALA A O 1
ATOM 1224 N N . VAL A 1 170 ? 6.297 7.207 5.602 1.00 81.31 170 VAL A N 1
ATOM 1225 C CA . VAL A 1 170 ? 4.861 7.204 5.935 1.00 81.31 170 VAL A CA 1
ATOM 1226 C C . VAL A 1 170 ? 4.445 8.528 6.561 1.00 81.31 170 VAL A C 1
ATOM 1228 O O . VAL A 1 170 ? 3.427 9.082 6.168 1.00 81.31 170 VAL A O 1
ATOM 1231 N N . SER A 1 171 ? 5.236 9.070 7.489 1.00 78.06 171 SER A N 1
ATOM 1232 C CA . SER A 1 171 ? 4.934 10.345 8.154 1.00 78.06 171 SER A CA 1
ATOM 1233 C C . SER A 1 171 ? 4.884 11.502 7.155 1.00 78.06 171 SER A C 1
ATOM 1235 O O . SER A 1 171 ? 3.954 12.306 7.176 1.00 78.06 171 SER A O 1
ATOM 1237 N N . SER A 1 172 ? 5.855 11.555 6.238 1.00 78.44 172 SER A N 1
ATOM 1238 C CA . SER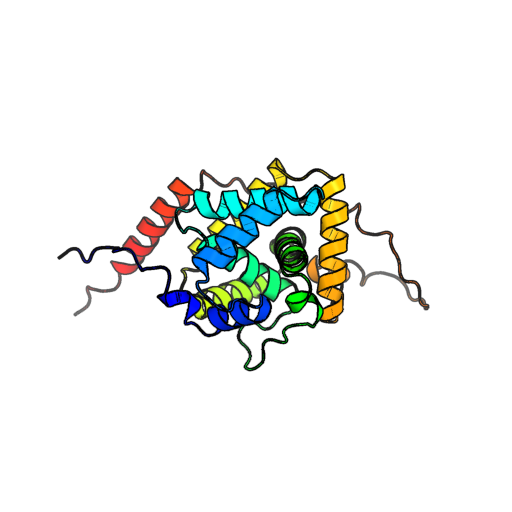 A 1 172 ? 5.906 12.556 5.169 1.00 78.44 172 SER A CA 1
ATOM 1239 C C . SER A 1 172 ? 4.722 12.437 4.204 1.00 78.44 172 SER A C 1
ATOM 1241 O O . SER A 1 172 ? 4.165 13.450 3.782 1.00 78.44 172 SER A O 1
ATOM 1243 N N . ALA A 1 173 ? 4.303 11.215 3.870 1.00 79.81 173 ALA A N 1
ATOM 1244 C CA . ALA A 1 173 ? 3.132 10.988 3.030 1.00 79.81 173 ALA A CA 1
ATOM 1245 C C . ALA A 1 173 ? 1.820 11.337 3.747 1.00 79.81 173 ALA A C 1
ATOM 1247 O O . ALA A 1 173 ? 0.988 12.043 3.188 1.00 79.81 173 ALA A O 1
ATOM 1248 N N . ALA A 1 174 ? 1.651 10.894 4.993 1.00 77.38 174 ALA A N 1
ATOM 1249 C CA . ALA A 1 174 ? 0.464 11.139 5.809 1.00 77.38 174 ALA A CA 1
ATOM 1250 C C . ALA A 1 174 ? 0.196 12.637 5.999 1.00 77.38 174 ALA A C 1
ATOM 1252 O O . ALA A 1 174 ? -0.947 13.079 5.876 1.00 77.38 174 ALA A O 1
ATOM 1253 N N . ALA A 1 175 ? 1.256 13.426 6.210 1.00 79.00 175 ALA A N 1
ATOM 1254 C CA . ALA A 1 175 ? 1.159 14.872 6.383 1.00 79.00 175 ALA A CA 1
ATOM 1255 C C . ALA A 1 175 ? 0.505 15.570 5.178 1.00 79.00 175 ALA A C 1
ATOM 1257 O O . ALA A 1 175 ? -0.198 16.564 5.346 1.00 79.00 175 ALA A O 1
ATOM 1258 N N . GLN A 1 176 ? 0.668 15.026 3.968 1.00 77.38 176 GLN A N 1
ATOM 1259 C CA . GLN A 1 176 ? 0.037 15.564 2.756 1.00 77.38 176 GLN A CA 1
ATOM 1260 C C . GLN A 1 176 ? -1.480 15.354 2.735 1.00 77.38 176 GLN A C 1
ATOM 1262 O O . GLN A 1 176 ? -2.190 16.086 2.052 1.00 77.38 176 GLN A O 1
ATOM 1267 N N . PHE A 1 177 ? -1.971 14.380 3.498 1.00 75.12 177 PHE A N 1
ATOM 1268 C CA . PHE A 1 177 ? -3.392 14.098 3.691 1.00 75.12 177 PHE A CA 1
ATOM 1269 C C . PHE A 1 177 ? -3.916 14.656 5.022 1.00 75.12 177 PHE A C 1
ATOM 1271 O O . PHE A 1 177 ? -5.014 14.306 5.447 1.00 75.12 177 PHE A O 1
ATOM 1278 N N . GLY A 1 178 ? -3.136 15.511 5.698 1.00 77.81 178 GLY A N 1
ATOM 1279 C CA . GLY A 1 178 ? -3.501 16.084 6.994 1.00 77.81 178 GLY A CA 1
ATOM 1280 C C . GLY A 1 178 ? -3.531 15.066 8.137 1.00 77.81 178 GLY A C 1
ATOM 1281 O O . GLY A 1 178 ? -4.211 15.307 9.130 1.00 77.81 178 GLY A O 1
ATOM 1282 N N . ARG A 1 179 ? -2.827 13.934 7.998 1.00 78.00 179 ARG A N 1
ATOM 1283 C CA . ARG A 1 179 ? -2.746 12.867 9.005 1.00 78.00 179 ARG A CA 1
ATOM 1284 C C . ARG A 1 179 ? -1.329 12.719 9.545 1.00 78.00 179 ARG A C 1
ATOM 1286 O O . ARG A 1 179 ? -0.345 13.105 8.919 1.00 78.00 179 ARG A O 1
ATOM 1293 N N . THR A 1 180 ? -1.220 12.097 10.705 1.00 78.75 180 THR A N 1
ATOM 1294 C CA . THR A 1 180 ? 0.039 11.747 11.363 1.00 78.75 180 THR A CA 1
ATOM 1295 C C . THR A 1 180 ? 0.269 10.239 11.336 1.00 78.75 180 THR A C 1
ATOM 1297 O O . THR A 1 180 ? -0.665 9.442 11.223 1.00 78.75 180 THR A O 1
ATOM 1300 N N . LEU A 1 181 ? 1.526 9.818 11.500 1.00 72.75 181 LEU A N 1
ATOM 1301 C CA . LEU A 1 181 ? 1.850 8.400 11.678 1.00 72.75 181 LEU A CA 1
ATOM 1302 C C . LEU A 1 181 ? 1.149 7.802 12.910 1.00 72.75 181 LEU A C 1
ATOM 1304 O O . LEU A 1 181 ? 0.717 6.654 12.864 1.00 72.75 181 LEU A O 1
ATOM 1308 N N . ALA A 1 182 ? 0.990 8.579 13.985 1.00 69.88 182 ALA A N 1
ATOM 1309 C CA . ALA A 1 182 ? 0.289 8.143 15.192 1.00 69.88 182 ALA A CA 1
ATOM 1310 C C . ALA A 1 182 ? -1.192 7.826 14.927 1.00 69.88 182 ALA A C 1
ATOM 1312 O O . ALA A 1 182 ? -1.711 6.845 15.459 1.00 69.88 182 ALA A O 1
ATOM 1313 N N . GLU A 1 183 ? -1.856 8.614 14.077 1.00 74.00 183 GLU A N 1
ATOM 1314 C CA . GLU A 1 183 ? -3.232 8.348 13.650 1.00 74.00 183 GLU A CA 1
ATOM 1315 C C . GLU A 1 183 ? -3.323 7.125 12.737 1.00 74.00 183 GLU A C 1
ATOM 1317 O O . GLU A 1 183 ? -4.241 6.328 12.899 1.00 74.00 183 GLU A O 1
ATOM 1322 N N . ILE A 1 184 ? -2.365 6.933 11.822 1.00 78.38 184 ILE A N 1
ATOM 1323 C CA . ILE A 1 184 ? -2.297 5.728 10.975 1.00 78.38 184 ILE A CA 1
ATOM 1324 C C . ILE A 1 184 ? -2.107 4.472 11.826 1.00 78.38 184 ILE A C 1
ATOM 1326 O O . ILE A 1 184 ? -2.781 3.470 11.612 1.00 78.38 184 ILE A O 1
ATOM 1330 N N . ALA A 1 185 ? -1.215 4.534 12.813 1.00 77.25 185 ALA A N 1
ATOM 1331 C CA . ALA A 1 185 ? -0.940 3.437 13.733 1.00 77.25 185 ALA A CA 1
ATOM 1332 C C . ALA A 1 185 ? -1.955 3.343 14.891 1.00 77.25 185 ALA A C 1
ATOM 1334 O O . ALA A 1 185 ? -1.715 2.598 15.839 1.00 77.25 185 ALA A O 1
ATOM 1335 N N . HIS A 1 186 ? -3.046 4.126 14.873 1.00 67.75 186 HIS A N 1
ATOM 1336 C CA . HIS A 1 186 ? -4.047 4.237 15.948 1.00 67.75 186 HIS A CA 1
ATOM 1337 C C . HIS A 1 186 ? -3.476 4.412 17.375 1.00 67.75 186 HIS A C 1
ATOM 1339 O O . HIS A 1 186 ? -4.168 4.174 18.370 1.00 67.75 186 HIS A O 1
ATOM 1345 N N . LYS A 1 187 ? -2.242 4.911 17.514 1.00 56.41 187 LYS A N 1
ATOM 1346 C CA . LYS A 1 187 ? -1.592 5.148 18.814 1.00 56.41 187 LYS A CA 1
ATOM 1347 C C . LYS A 1 187 ? -2.236 6.293 19.600 1.00 56.41 187 LYS A C 1
ATOM 1349 O O . LYS A 1 187 ? -2.134 6.343 20.824 1.00 56.41 187 LYS A O 1
ATOM 1354 N N . THR A 1 188 ? -3.001 7.159 18.936 1.00 41.44 188 THR A N 1
ATOM 1355 C CA . THR A 1 188 ? -3.763 8.248 19.570 1.00 41.44 188 THR A CA 1
ATOM 1356 C C . THR A 1 188 ? -4.892 7.745 20.484 1.00 41.44 188 THR A C 1
ATOM 1358 O O . THR A 1 188 ? -5.389 8.501 21.318 1.00 41.44 188 THR A O 1
ATOM 1361 N N . LYS A 1 189 ? -5.281 6.462 20.404 1.00 34.66 189 LYS A N 1
ATOM 1362 C CA . LYS A 1 189 ? -6.336 5.886 21.257 1.00 34.66 189 LYS A CA 1
ATOM 1363 C C . LYS A 1 189 ? -5.862 5.484 22.665 1.00 34.66 189 LYS A C 1
ATOM 1365 O O . LYS A 1 189 ? -6.696 5.135 23.493 1.00 34.66 189 LYS A O 1
ATOM 1370 N N . ALA A 1 190 ? -4.562 5.590 22.964 1.00 32.62 190 ALA A N 1
ATOM 1371 C CA . ALA A 1 190 ? -3.990 5.258 24.276 1.00 32.62 190 ALA A CA 1
ATOM 1372 C C . ALA A 1 190 ? -3.711 6.474 25.187 1.00 32.62 190 ALA A C 1
ATOM 1374 O O . ALA A 1 190 ? -3.204 6.298 26.292 1.00 32.62 190 ALA A O 1
ATOM 1375 N N . ARG A 1 191 ? -4.036 7.712 24.773 1.00 32.72 191 ARG A N 1
ATOM 1376 C CA . ARG A 1 191 ? -3.656 8.928 25.527 1.00 32.72 191 ARG A CA 1
ATOM 1377 C C . ARG A 1 191 ? -4.811 9.834 25.969 1.00 32.72 191 ARG A C 1
ATOM 1379 O O . ARG A 1 191 ? -4.609 11.026 26.166 1.00 32.72 191 ARG A O 1
ATOM 1386 N N . VAL A 1 192 ? -5.999 9.273 26.212 1.00 32.91 192 VAL A N 1
ATOM 1387 C CA . VAL A 1 192 ? -7.082 9.961 26.951 1.00 32.91 192 VAL A CA 1
ATOM 1388 C C . VAL A 1 192 ? -7.320 9.287 28.305 1.00 32.91 192 VAL A C 1
ATOM 1390 O O . VAL A 1 192 ? -8.432 8.920 28.645 1.00 32.91 192 VAL A O 1
ATOM 1393 N N . THR A 1 193 ? -6.253 9.133 29.092 1.00 32.94 193 THR A N 1
ATOM 1394 C CA . THR A 1 193 ? -6.305 9.098 30.566 1.00 32.94 193 THR A CA 1
ATOM 1395 C C . THR A 1 193 ? -4.977 9.603 31.140 1.00 32.94 193 THR A C 1
ATOM 1397 O O . THR A 1 193 ? -4.237 8.843 31.752 1.00 32.94 193 THR A O 1
ATOM 1400 N N . ASN A 1 194 ? -4.619 10.866 30.895 1.00 26.91 194 ASN A N 1
ATOM 1401 C CA . ASN A 1 194 ? -4.085 11.752 31.940 1.00 26.91 194 ASN A CA 1
ATOM 1402 C C . ASN A 1 194 ? -3.698 13.121 31.380 1.00 26.91 194 ASN A C 1
ATOM 1404 O O . ASN A 1 194 ? -2.945 13.208 30.419 1.00 26.91 194 ASN A O 1
ATOM 1408 N N . GLY A 1 195 ? -4.147 14.160 32.085 1.00 28.52 195 GLY A N 1
ATOM 1409 C CA . GLY A 1 195 ? -3.375 15.384 32.294 1.00 28.52 195 GLY A CA 1
ATOM 1410 C C . GLY A 1 195 ? -3.269 16.360 31.124 1.00 28.52 195 GLY A C 1
ATOM 1411 O O . GLY A 1 195 ? -2.428 16.214 30.248 1.00 28.52 195 GLY A O 1
ATOM 1412 N N . ARG A 1 196 ? -4.086 17.416 31.203 1.00 36.91 196 ARG A N 1
ATOM 1413 C CA . ARG A 1 196 ? -3.750 18.804 30.837 1.00 36.91 196 ARG A CA 1
ATOM 1414 C C . ARG A 1 196 ? -2.233 19.067 30.717 1.00 36.91 196 ARG A C 1
ATOM 1416 O O . ARG A 1 196 ? -1.523 18.831 31.686 1.00 36.91 196 ARG A O 1
ATOM 1423 N N . ASP A 1 197 ? -1.766 19.586 29.579 1.00 36.03 197 ASP A N 1
ATOM 1424 C CA . ASP A 1 197 ? -1.198 20.943 29.461 1.00 36.03 197 ASP A CA 1
ATOM 1425 C C . ASP A 1 197 ? -0.617 21.231 28.059 1.00 36.03 197 ASP A C 1
ATOM 1427 O O . ASP A 1 197 ? -0.363 20.343 27.250 1.00 36.03 197 ASP A O 1
ATOM 1431 N N . ASN A 1 198 ? -0.515 22.531 27.784 1.00 32.94 198 ASN A N 1
ATOM 1432 C CA . ASN A 1 198 ? -0.293 23.234 26.519 1.00 32.94 198 ASN A CA 1
ATOM 1433 C C . ASN A 1 198 ? 1.047 22.979 25.797 1.00 32.94 198 ASN A C 1
ATOM 1435 O O . ASN A 1 198 ? 2.073 22.756 26.430 1.00 32.94 198 ASN A O 1
ATOM 1439 N N . GLY A 1 199 ? 1.061 23.288 24.491 1.00 26.75 199 GLY A N 1
ATOM 1440 C CA . GLY A 1 199 ? 2.205 23.951 23.845 1.00 26.75 199 GLY A CA 1
ATOM 1441 C C . GLY A 1 199 ? 2.912 23.163 22.740 1.00 26.75 199 GLY A C 1
ATOM 1442 O O . GLY A 1 199 ? 3.242 21.996 22.892 1.00 26.75 199 GLY A O 1
ATOM 1443 N N . ALA A 1 200 ? 3.152 23.844 21.620 1.00 35.28 200 ALA A N 1
ATOM 1444 C CA . ALA A 1 200 ? 3.834 23.367 20.423 1.00 35.28 200 ALA A CA 1
ATOM 1445 C C . ALA A 1 200 ? 5.179 22.659 20.687 1.00 35.28 200 ALA A C 1
ATOM 1447 O O . ALA A 1 200 ? 6.075 23.242 21.290 1.00 35.28 200 ALA A O 1
ATOM 1448 N N . ALA A 1 201 ? 5.351 21.462 20.121 1.00 25.59 201 ALA A N 1
ATOM 1449 C CA . ALA A 1 201 ? 6.647 20.911 19.728 1.00 25.59 201 ALA A CA 1
ATOM 1450 C C . ALA A 1 201 ? 6.437 19.760 18.734 1.00 25.59 201 ALA A C 1
ATOM 1452 O O . ALA A 1 201 ? 5.727 18.794 19.009 1.00 25.59 201 ALA A O 1
ATOM 1453 N N . VAL A 1 202 ? 7.063 19.878 17.566 1.00 39.00 202 VAL A N 1
ATOM 1454 C CA . VAL A 1 202 ? 7.209 18.802 16.584 1.00 39.00 202 VAL A CA 1
ATOM 1455 C C . VAL A 1 202 ? 8.169 17.783 17.205 1.00 39.00 202 VAL A C 1
ATOM 1457 O O . VAL A 1 202 ? 9.351 18.077 17.365 1.00 39.00 202 VAL A O 1
ATOM 1460 N N . ALA A 1 203 ? 7.664 16.634 17.654 1.00 31.94 203 ALA A N 1
ATOM 1461 C CA . ALA A 1 203 ? 8.470 15.631 18.349 1.00 31.94 203 ALA A CA 1
ATOM 1462 C C . ALA A 1 203 ? 8.920 14.521 17.387 1.00 31.94 203 ALA A C 1
ATOM 1464 O O . ALA A 1 203 ? 8.177 13.592 17.079 1.00 31.94 203 ALA A O 1
ATOM 1465 N N . GLU A 1 204 ? 10.177 14.608 16.957 1.00 31.27 204 GLU A N 1
ATOM 1466 C CA . GLU A 1 204 ? 10.932 13.633 16.152 1.00 31.27 204 GLU A CA 1
ATOM 1467 C C . GLU A 1 204 ? 11.353 12.377 16.965 1.00 31.27 204 GLU A C 1
ATOM 1469 O O . GLU A 1 204 ? 12.428 11.816 16.771 1.00 31.27 204 GLU A O 1
ATOM 1474 N N . GLY A 1 205 ? 10.530 11.937 17.926 1.00 27.44 205 GLY A N 1
ATOM 1475 C CA . GLY A 1 205 ? 10.940 10.982 18.970 1.00 27.44 205 GLY A CA 1
ATOM 1476 C C . GLY A 1 205 ? 10.261 9.607 18.987 1.00 27.44 205 GLY A C 1
ATOM 1477 O O . GLY A 1 205 ? 10.730 8.735 19.710 1.00 27.44 205 GLY A O 1
ATOM 1478 N N . ASP A 1 206 ? 9.191 9.370 18.222 1.00 34.84 206 ASP A N 1
ATOM 1479 C CA . ASP A 1 206 ? 8.231 8.289 18.548 1.00 34.84 206 ASP A CA 1
ATOM 1480 C C . ASP A 1 206 ? 8.302 7.032 17.645 1.00 34.84 206 ASP A C 1
ATOM 1482 O O . ASP A 1 206 ? 7.482 6.117 17.734 1.00 34.84 206 ASP A O 1
ATOM 1486 N N . THR A 1 207 ? 9.291 6.939 16.746 1.00 39.22 207 THR A N 1
ATOM 1487 C CA . THR A 1 207 ? 9.358 5.841 15.754 1.00 39.22 207 THR A CA 1
ATOM 1488 C C . THR A 1 207 ? 9.870 4.510 16.319 1.00 39.22 207 THR A C 1
ATOM 1490 O O . THR A 1 207 ? 9.691 3.472 15.685 1.00 39.22 207 THR A O 1
ATOM 1493 N N . ALA A 1 208 ? 10.543 4.514 17.475 1.00 33.06 208 ALA A N 1
ATOM 1494 C CA . ALA A 1 208 ? 11.246 3.337 18.000 1.00 33.06 208 ALA A CA 1
ATOM 1495 C C . ALA A 1 208 ? 10.331 2.326 18.724 1.00 33.06 208 ALA A C 1
ATOM 1497 O O . ALA A 1 208 ? 10.654 1.144 18.769 1.00 33.06 208 ALA A O 1
ATOM 1498 N N . GLU A 1 209 ? 9.170 2.754 19.230 1.00 36.97 209 GLU A N 1
ATOM 1499 C CA . GLU A 1 209 ? 8.242 1.911 20.009 1.00 36.97 209 GLU A CA 1
ATOM 1500 C C . GLU A 1 209 ? 7.133 1.268 19.141 1.00 36.97 209 GLU A C 1
ATOM 1502 O O . GLU A 1 209 ? 6.116 0.790 19.635 1.00 36.97 209 GLU A O 1
ATOM 1507 N N . LEU A 1 210 ? 7.255 1.317 17.810 1.00 43.03 210 LEU A N 1
ATOM 1508 C CA . LEU A 1 210 ? 6.253 0.828 16.844 1.00 43.03 210 LEU A CA 1
ATOM 1509 C C . LEU A 1 210 ? 6.539 -0.594 16.309 1.00 43.03 210 LEU A C 1
ATOM 1511 O O . LEU A 1 210 ? 5.892 -1.026 15.359 1.00 43.03 210 LEU A O 1
ATOM 1515 N N . VAL A 1 211 ? 7.526 -1.307 16.867 1.00 44.09 211 VAL A N 1
ATOM 1516 C CA . VAL A 1 211 ? 8.138 -2.499 16.236 1.00 44.09 211 VAL A CA 1
ATOM 1517 C C . VAL A 1 211 ? 7.543 -3.840 16.702 1.00 44.09 211 VAL A C 1
ATOM 1519 O O . VAL A 1 211 ? 7.853 -4.870 16.110 1.00 44.09 211 VAL A O 1
ATOM 1522 N N . ASP A 1 212 ? 6.650 -3.868 17.696 1.00 35.62 212 ASP A N 1
ATOM 1523 C CA . ASP A 1 212 ? 6.071 -5.130 18.184 1.00 35.62 212 ASP A CA 1
ATOM 1524 C C . ASP A 1 212 ? 4.702 -5.428 17.548 1.00 35.62 212 ASP A C 1
ATOM 1526 O O . ASP A 1 212 ? 3.653 -5.005 18.031 1.00 35.62 212 ASP A O 1
ATOM 1530 N N . ALA A 1 213 ? 4.713 -6.147 16.423 1.00 40.66 213 ALA A N 1
ATOM 1531 C CA . ALA A 1 213 ? 3.518 -6.757 15.846 1.00 40.66 213 ALA A CA 1
ATOM 1532 C C . ALA A 1 213 ? 3.685 -8.284 15.832 1.00 40.66 213 ALA A C 1
ATOM 1534 O O . ALA A 1 213 ? 4.401 -8.842 14.989 1.00 40.66 213 ALA A O 1
ATOM 1535 N N . SER A 1 214 ? 2.995 -8.960 16.753 1.00 30.39 214 SER A N 1
ATOM 1536 C CA . SER A 1 214 ? 2.991 -10.419 16.926 1.00 30.39 214 SER A CA 1
ATOM 1537 C C . SER A 1 214 ? 2.596 -11.184 15.636 1.00 30.39 214 SER A C 1
ATOM 1539 O O . SER A 1 214 ? 2.009 -10.600 14.715 1.00 30.39 214 SER A O 1
ATOM 1541 N N . PRO A 1 215 ? 2.955 -12.476 15.495 1.00 31.41 215 PRO A N 1
ATOM 1542 C CA . PRO A 1 215 ? 2.767 -13.226 14.255 1.00 31.41 215 PRO A CA 1
ATOM 1543 C C . PRO A 1 215 ? 1.318 -13.689 14.064 1.00 31.41 215 PRO A C 1
ATOM 1545 O O . PRO A 1 215 ? 0.702 -14.231 14.977 1.00 31.41 215 PRO A O 1
ATOM 1548 N N . VAL A 1 216 ? 0.808 -13.531 12.840 1.00 35.38 216 VAL A N 1
ATOM 1549 C CA . VAL A 1 216 ? -0.282 -14.360 12.314 1.00 35.38 216 VAL A CA 1
ATOM 1550 C C . VAL A 1 216 ? 0.406 -15.461 11.510 1.00 35.38 216 VAL A C 1
ATOM 1552 O O . VAL A 1 216 ? 1.061 -15.161 10.515 1.00 35.38 216 VAL A O 1
ATOM 1555 N N . GLU A 1 217 ? 0.313 -16.715 11.954 1.00 32.44 217 GLU A N 1
ATOM 1556 C CA . GLU A 1 217 ? 0.781 -17.874 11.184 1.00 32.44 217 GLU A CA 1
ATOM 1557 C C . GLU A 1 217 ? -0.013 -17.957 9.868 1.00 32.44 217 GLU A C 1
ATOM 1559 O O . GLU A 1 217 ? -1.174 -18.369 9.851 1.00 32.44 217 GLU A O 1
ATOM 1564 N N . LEU A 1 218 ? 0.594 -17.546 8.751 1.00 40.22 218 LEU A N 1
ATOM 1565 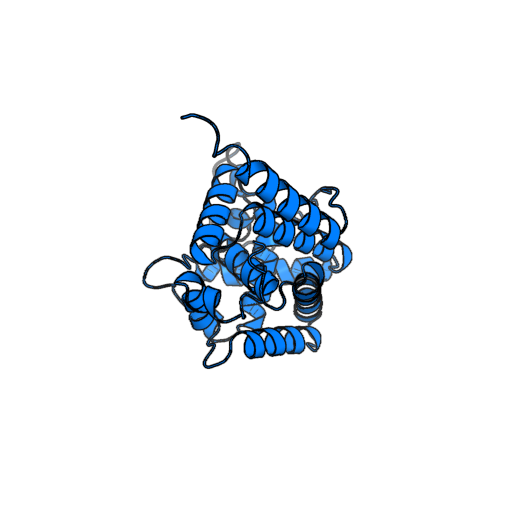C CA . LEU A 1 218 ? 0.025 -17.709 7.413 1.00 40.22 218 LEU A CA 1
ATOM 1566 C C . LEU A 1 218 ? 0.799 -18.791 6.652 1.00 40.22 218 LEU A C 1
ATOM 1568 O O . LEU A 1 218 ? 2.020 -18.729 6.517 1.00 40.22 218 LEU A O 1
ATOM 1572 N N . ARG A 1 219 ? 0.064 -19.793 6.152 1.00 47.62 219 ARG A N 1
ATOM 1573 C CA . ARG A 1 219 ? 0.570 -20.858 5.264 1.00 47.62 219 ARG A CA 1
ATOM 1574 C C . ARG A 1 219 ? 1.012 -20.277 3.910 1.00 47.62 219 ARG A C 1
ATOM 1576 O O . ARG A 1 219 ? 0.671 -19.145 3.577 1.00 47.62 219 ARG A O 1
ATOM 1583 N N . GLN A 1 220 ? 1.766 -21.052 3.120 1.00 57.41 220 GLN A N 1
ATOM 1584 C CA . GLN A 1 220 ? 2.314 -20.611 1.828 1.00 57.41 220 GLN A CA 1
ATOM 1585 C C . GLN A 1 220 ? 1.227 -19.994 0.907 1.00 57.41 220 GLN A C 1
ATOM 1587 O O . GLN A 1 220 ? 0.137 -20.558 0.777 1.00 57.41 220 GLN A O 1
ATOM 1592 N N . PRO A 1 221 ? 1.503 -18.856 0.236 1.00 50.19 221 PRO A N 1
ATOM 1593 C CA . PRO A 1 221 ? 0.501 -18.060 -0.493 1.00 50.19 221 PRO A CA 1
ATOM 1594 C C . PRO A 1 221 ? -0.172 -18.811 -1.656 1.00 50.19 221 PRO A C 1
ATOM 1596 O O . PRO A 1 221 ? -1.350 -18.589 -1.937 1.00 50.19 221 PRO A O 1
ATOM 1599 N N . ALA A 1 222 ? 0.539 -19.749 -2.292 1.00 49.41 222 ALA A N 1
ATOM 1600 C CA . ALA A 1 222 ? -0.002 -20.587 -3.363 1.00 49.41 222 ALA A CA 1
ATOM 1601 C C . ALA A 1 222 ? -1.096 -21.556 -2.875 1.00 49.41 222 ALA A C 1
ATOM 1603 O O . ALA A 1 222 ? -2.042 -21.841 -3.610 1.00 49.41 222 ALA A O 1
ATOM 1604 N N . ASP A 1 223 ? -1.003 -22.033 -1.632 1.00 52.25 223 ASP A N 1
ATOM 1605 C CA . ASP A 1 223 ? -2.002 -22.930 -1.045 1.00 52.25 223 ASP A CA 1
ATOM 1606 C C . ASP A 1 223 ? -3.222 -22.159 -0.534 1.00 52.25 223 ASP A C 1
ATOM 1608 O O . ASP A 1 223 ? -4.347 -22.643 -0.648 1.00 52.25 223 ASP A O 1
ATOM 1612 N N . LEU A 1 224 ? -3.018 -20.927 -0.055 1.00 56.50 224 LEU A N 1
ATOM 1613 C CA . LEU A 1 224 ? -4.100 -20.000 0.287 1.00 56.50 224 LEU A CA 1
ATOM 1614 C C . LEU A 1 224 ? -4.964 -19.675 -0.933 1.00 56.50 224 LEU A C 1
ATOM 1616 O O . LEU A 1 224 ? -6.184 -19.743 -0.847 1.00 56.50 224 LEU A O 1
ATOM 1620 N N . LEU A 1 225 ? -4.357 -19.392 -2.088 1.00 48.81 225 LEU A N 1
ATOM 1621 C CA . LEU A 1 225 ? -5.108 -19.169 -3.325 1.00 48.81 225 LEU A CA 1
ATOM 1622 C C . LEU A 1 225 ? -5.956 -20.368 -3.733 1.00 48.81 225 LEU A C 1
ATOM 1624 O O . LEU A 1 225 ? -7.114 -20.192 -4.099 1.00 48.81 225 LEU A O 1
ATOM 1628 N N . ARG A 1 226 ? -5.401 -21.581 -3.653 1.00 57.53 226 ARG A N 1
ATOM 1629 C CA . ARG A 1 226 ? -6.156 -22.806 -3.948 1.00 57.53 226 ARG A CA 1
ATOM 1630 C C . ARG A 1 226 ? -7.352 -22.957 -3.011 1.00 57.53 226 ARG A C 1
ATOM 1632 O O . ARG A 1 226 ? -8.460 -23.161 -3.492 1.00 57.53 226 ARG A O 1
ATOM 1639 N N . GLN A 1 227 ? -7.154 -22.758 -1.709 1.00 61.41 227 GLN A N 1
ATOM 1640 C CA . GLN A 1 227 ? -8.229 -22.854 -0.716 1.00 61.41 227 GLN A CA 1
ATOM 1641 C C . GLN A 1 227 ? -9.290 -21.762 -0.871 1.00 61.41 227 GLN A C 1
ATOM 1643 O O . GLN A 1 227 ? -10.472 -22.040 -0.705 1.00 61.41 227 GLN A O 1
ATOM 1648 N N . LEU A 1 228 ? -8.901 -20.531 -1.207 1.00 52.41 228 LEU A N 1
ATOM 1649 C CA . LEU A 1 228 ? -9.846 -19.437 -1.443 1.00 52.41 228 LEU A CA 1
ATOM 1650 C C . LEU A 1 228 ? -10.670 -19.669 -2.713 1.00 52.41 228 LEU A C 1
ATOM 1652 O O . LEU A 1 228 ? -11.883 -19.482 -2.693 1.00 52.41 228 LEU A O 1
ATOM 1656 N N . VAL A 1 229 ? -10.042 -20.165 -3.784 1.00 56.09 229 VAL A N 1
ATOM 1657 C CA . VAL A 1 229 ? -10.750 -20.587 -5.003 1.00 56.09 229 VAL A CA 1
ATOM 1658 C C . VAL A 1 229 ? -11.713 -21.745 -4.707 1.00 56.09 229 VAL A C 1
ATOM 1660 O O . VAL A 1 229 ? -12.823 -21.776 -5.235 1.00 56.09 229 VAL A O 1
ATOM 1663 N N . GLU A 1 230 ? -11.333 -22.686 -3.841 1.00 61.12 230 GLU A N 1
ATOM 1664 C CA . GLU A 1 230 ? -12.198 -23.789 -3.400 1.00 61.12 230 GLU A CA 1
ATOM 1665 C C . GLU A 1 230 ? -13.347 -23.321 -2.486 1.00 61.12 230 GLU A C 1
ATOM 1667 O O . GLU A 1 230 ? -14.471 -23.812 -2.611 1.00 61.12 230 GLU A O 1
ATOM 1672 N N . ALA A 1 231 ? -13.103 -22.341 -1.613 1.00 49.03 231 ALA A N 1
ATOM 1673 C CA . ALA A 1 231 ? -14.101 -21.760 -0.715 1.00 49.03 231 ALA A CA 1
ATOM 1674 C C . ALA A 1 231 ? -15.134 -20.890 -1.454 1.00 49.03 231 ALA A C 1
ATOM 1676 O O . ALA A 1 231 ? -16.318 -20.930 -1.121 1.00 49.03 231 ALA A O 1
ATOM 1677 N N . ASP A 1 232 ? -14.728 -20.155 -2.491 1.00 45.00 232 ASP A N 1
ATOM 1678 C CA . ASP A 1 232 ? -15.672 -19.449 -3.366 1.00 45.00 232 ASP A CA 1
ATOM 1679 C C . ASP A 1 232 ? -16.512 -20.437 -4.189 1.00 45.00 232 ASP A C 1
ATOM 1681 O O . ASP A 1 232 ? -17.709 -20.226 -4.401 1.00 45.00 232 ASP A O 1
ATOM 1685 N N . ARG A 1 233 ? -15.932 -21.582 -4.576 1.00 51.00 233 ARG A N 1
ATOM 1686 C CA . ARG A 1 233 ? -16.654 -22.648 -5.287 1.00 51.00 233 ARG A CA 1
ATOM 1687 C C . ARG A 1 233 ? -17.717 -23.326 -4.420 1.00 51.00 233 ARG A C 1
ATOM 1689 O O . ARG A 1 233 ? -18.774 -23.679 -4.938 1.00 51.00 233 ARG A O 1
ATOM 1696 N N . SER A 1 234 ? -17.470 -23.494 -3.120 1.00 48.56 234 SER A N 1
ATOM 1697 C CA . SER A 1 234 ? -18.446 -24.093 -2.198 1.00 48.56 234 SER A CA 1
ATOM 1698 C C . SER A 1 234 ? -19.599 -23.141 -1.862 1.00 48.56 234 SER A C 1
ATOM 1700 O O . SER A 1 234 ? -20.744 -23.581 -1.763 1.00 48.56 234 SER A O 1
ATOM 1702 N N . LYS A 1 235 ? -19.342 -21.827 -1.792 1.00 48.72 235 LYS A N 1
ATOM 1703 C CA . LYS A 1 235 ? -20.388 -20.805 -1.614 1.00 48.72 235 LYS A CA 1
ATOM 1704 C C . LYS A 1 235 ? -21.289 -20.643 -2.843 1.00 48.72 235 LYS A C 1
ATOM 1706 O O . LYS A 1 235 ? -22.471 -20.357 -2.683 1.00 48.72 235 LYS A O 1
ATOM 1711 N N . GLY A 1 236 ? -20.773 -20.893 -4.049 1.00 43.19 236 GLY A N 1
ATOM 1712 C CA . GLY A 1 236 ? -21.565 -20.892 -5.286 1.00 43.19 236 GLY A CA 1
ATOM 1713 C C . GLY A 1 236 ? -22.522 -22.084 -5.448 1.00 43.19 236 GLY A C 1
ATOM 1714 O O . GLY A 1 236 ? -23.455 -22.002 -6.238 1.00 43.19 236 GLY A O 1
ATOM 1715 N N . SER A 1 237 ? -22.337 -23.178 -4.698 1.00 44.03 237 SER A N 1
ATOM 1716 C CA . SER A 1 237 ? -23.149 -24.401 -4.837 1.00 44.03 237 SER A CA 1
ATOM 1717 C C . SER A 1 237 ? -24.398 -24.446 -3.941 1.00 44.03 237 SER A C 1
ATOM 1719 O O . SER A 1 237 ? -25.194 -25.373 -4.072 1.00 44.03 237 SER A O 1
ATOM 1721 N N . HIS A 1 238 ? -24.597 -23.477 -3.042 1.00 42.91 238 HIS A N 1
ATOM 1722 C CA . HIS A 1 238 ? -25.765 -23.423 -2.146 1.00 42.91 238 HIS A CA 1
ATOM 1723 C C . HIS A 1 238 ? -26.884 -22.474 -2.623 1.00 42.91 238 HIS A C 1
ATOM 1725 O O . HIS A 1 238 ? -27.798 -22.177 -1.857 1.00 42.91 238 HIS A O 1
ATOM 1731 N N . GLY A 1 239 ? -26.833 -22.013 -3.880 1.00 43.59 239 GLY A N 1
ATOM 1732 C CA . GLY A 1 239 ? -27.830 -21.110 -4.473 1.00 43.59 239 GLY A CA 1
ATOM 1733 C C . GLY A 1 239 ? -28.869 -21.755 -5.400 1.00 43.59 239 GLY A C 1
ATOM 1734 O O . GLY A 1 239 ? -29.839 -21.093 -5.748 1.00 43.59 239 GLY A O 1
ATOM 1735 N N . GLU A 1 240 ? -28.719 -23.023 -5.789 1.00 42.66 240 GLU A N 1
ATOM 1736 C CA . GLU A 1 240 ? -29.646 -23.685 -6.720 1.00 42.66 240 GLU A CA 1
ATOM 1737 C C . GLU A 1 240 ? -30.111 -25.029 -6.158 1.00 42.66 240 GLU A C 1
ATOM 1739 O O . GLU A 1 240 ? -29.478 -26.047 -6.401 1.00 42.66 240 GLU A O 1
ATOM 1744 N N . LEU A 1 241 ? -31.193 -25.021 -5.370 1.00 45.16 241 LEU A N 1
ATOM 1745 C CA . LEU A 1 241 ? -32.156 -26.126 -5.208 1.00 45.16 241 LEU A CA 1
ATOM 1746 C C . LEU A 1 241 ? -33.246 -25.697 -4.211 1.00 45.16 241 LEU A C 1
ATOM 1748 O O . LEU A 1 241 ? -33.262 -26.105 -3.054 1.00 45.16 241 LEU A O 1
ATOM 1752 N N . SER A 1 242 ? -34.151 -24.831 -4.667 1.00 43.41 242 SER A N 1
ATOM 1753 C CA . SER A 1 242 ? -35.505 -24.739 -4.111 1.00 43.41 242 SER A CA 1
ATOM 1754 C C . SER A 1 242 ? -36.437 -24.109 -5.147 1.00 43.41 242 SER A C 1
ATOM 1756 O O . SER A 1 242 ? -36.658 -22.899 -5.164 1.00 43.41 242 SER A O 1
ATOM 1758 N N . THR A 1 243 ? -36.935 -24.960 -6.038 1.00 43.4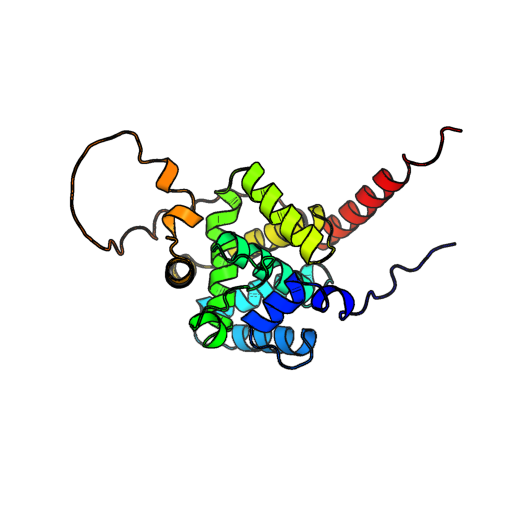1 243 THR A N 1
ATOM 1759 C CA . THR A 1 243 ? -38.211 -24.814 -6.751 1.00 43.41 243 THR A CA 1
ATOM 1760 C C . THR A 1 243 ? -38.853 -26.183 -6.795 1.00 43.41 243 THR A C 1
ATOM 1762 O O . THR A 1 243 ? -38.107 -27.129 -7.142 1.00 43.41 243 THR A O 1
#

Foldseek 3Di:
DDDDPPCPDPPPQCPFLLNVLVCVLQVPPDDPLVVLVVLLVVQCVDPPLLSNLLSVLQVCLQPQQVVHNVLLSLLLQLLCVLLVQPSNDPPRPSQPVSHVDVSLSSLLSNLLLLQQVVQDDPVSLVVSLVCSCNRRVDDSLLSVLSSLSSNVSCVVRDDLVSQLVSQVSNQVSSVSNVHGSCVSNVVVVVPPPDDDDDDDDDDPDPSNVRPDDDDDDDDRSHVSSVVVVVVVVVVVVPPDDDD

Organism: NCBI:txid3019553

Sequence (243 aa):
MVTAIGLMAGTSFMASAMGKAIQALYGVAGDANDFFNKHIAEMKTSSNPMIERTGRVLEAAKFGFGLGYMSSVVVIAVGQLILGNQLAATGAVATAAALSNPIAMSCAAFGAIYYGWNALTNSERDDILQKVCDGLQLGVELIKAVIGYVLQTAKDLLSSSVLKELATAVSSAAAQFGRTLAEIAHKTKARVTNGRDNGAAVAEGDTAELVDASPVELRQPADLLRQLVEADRSKGSHGELST

pLDDT: mean 70.04, std 20.86, range [25.59, 93.75]

Radius of gyration: 18.93 Å; chains: 1; bounding box: 59×51×53 Å